Protein AF-A0A2S9IML4-F1 (afdb_monomer_lite)

Sequence (211 aa):
MSRPFDPLRERLLRAGIAPRYVHRYLTELSEHFEDLTATFVQSGLPKSEAEARSHARLGNLEDLAQAMIRRRDLRSWHARAPWATLVLAPSLILAAGVAGCILLLVAIRHYGAGSGGLTEAITALSNLILPILCGWSIAAIAVRQRLQPVWPTVALIIVALLGSMVHLGAHNLTVGIGMPPDMRFALNLLLTLSPYLVWRRWLMPALDDSR

Structure (mmCIF, N/CA/C/O backbone):
data_AF-A0A2S9IML4-F1
#
_entry.id   AF-A0A2S9IML4-F1
#
loop_
_atom_site.group_PDB
_atom_site.id
_atom_site.type_symbol
_atom_site.label_atom_id
_atom_site.label_alt_id
_atom_site.label_comp_id
_atom_site.label_asym_id
_atom_site.label_entity_id
_atom_site.label_seq_id
_atom_site.pdbx_PDB_ins_code
_atom_site.Cartn_x
_atom_site.Cartn_y
_atom_site.Cartn_z
_atom_site.occupancy
_atom_site.B_iso_or_equiv
_atom_site.auth_seq_id
_atom_site.auth_comp_id
_atom_site.auth_asym_id
_atom_site.auth_atom_id
_atom_site.pdbx_PDB_model_num
ATOM 1 N N . MET A 1 1 ? -0.528 1.492 30.816 1.00 37.50 1 MET A N 1
ATOM 2 C CA . MET A 1 1 ? -1.883 1.352 31.382 1.00 37.50 1 MET A CA 1
ATOM 3 C C . MET A 1 1 ? -2.804 0.945 30.254 1.00 37.50 1 MET A C 1
ATOM 5 O O . MET A 1 1 ? -3.013 1.747 29.352 1.00 37.50 1 MET A O 1
ATOM 9 N N . SER A 1 2 ? -3.237 -0.312 30.250 1.00 43.38 2 SER A N 1
ATOM 10 C CA . SER A 1 2 ? -4.199 -0.843 29.283 1.00 43.38 2 SER A CA 1
ATOM 11 C C . SER A 1 2 ? -5.487 -0.036 29.420 1.00 43.38 2 SER A C 1
ATOM 13 O O . SER A 1 2 ? -6.070 -0.003 30.505 1.00 43.38 2 SER A O 1
ATOM 15 N N . ARG A 1 3 ? -5.882 0.702 28.381 1.00 66.69 3 ARG A N 1
ATOM 16 C CA . ARG A 1 3 ? -7.130 1.468 28.437 1.00 66.69 3 ARG A CA 1
ATOM 17 C C . ARG A 1 3 ? -8.281 0.456 28.389 1.00 66.69 3 ARG A C 1
ATOM 19 O O . ARG A 1 3 ? -8.184 -0.503 27.621 1.00 66.69 3 ARG A O 1
ATOM 26 N N . PRO A 1 4 ? -9.377 0.654 29.143 1.00 72.12 4 PRO A N 1
ATOM 27 C CA . PRO A 1 4 ? -10.510 -0.284 29.194 1.00 72.12 4 PRO A CA 1
ATOM 28 C C . PRO A 1 4 ? -11.098 -0.645 27.814 1.00 72.12 4 PRO A C 1
ATOM 30 O O . PRO A 1 4 ? -11.789 -1.648 27.668 1.00 72.12 4 PRO A O 1
ATOM 33 N N . PHE A 1 5 ? -10.777 0.134 26.778 1.00 83.38 5 PHE A N 1
ATOM 34 C CA . PHE A 1 5 ? -11.262 -0.026 25.411 1.00 83.38 5 PHE A CA 1
ATOM 35 C C . PHE A 1 5 ? -10.209 -0.518 24.399 1.00 83.38 5 PHE A C 1
ATOM 37 O O . PHE A 1 5 ? -10.457 -0.476 23.192 1.00 83.38 5 PHE A O 1
ATOM 44 N N . ASP A 1 6 ? -9.043 -1.002 24.837 1.00 83.38 6 ASP A N 1
ATOM 45 C CA . ASP A 1 6 ? -8.015 -1.549 23.933 1.00 83.38 6 ASP A CA 1
ATOM 46 C C . ASP A 1 6 ? -8.520 -2.716 23.049 1.00 83.38 6 ASP A C 1
ATOM 48 O O . ASP A 1 6 ? -8.246 -2.700 21.842 1.00 83.38 6 ASP A O 1
ATOM 52 N N . PRO A 1 7 ? -9.334 -3.670 23.555 1.00 84.50 7 PRO A N 1
ATOM 53 C CA . PRO A 1 7 ? -9.926 -4.714 22.713 1.00 84.50 7 PRO A CA 1
ATOM 54 C C . PRO A 1 7 ? -10.848 -4.146 21.621 1.00 84.50 7 PRO A C 1
ATOM 56 O O . PRO A 1 7 ? -10.824 -4.593 20.471 1.00 84.50 7 PRO A O 1
ATOM 59 N N . LEU A 1 8 ? -11.628 -3.110 21.955 1.00 85.88 8 LEU A N 1
ATOM 60 C CA . LEU A 1 8 ? -12.508 -2.419 21.011 1.00 85.88 8 LEU A CA 1
ATOM 61 C C . LEU A 1 8 ? -11.688 -1.694 19.935 1.00 85.88 8 LEU A C 1
ATOM 63 O O . LEU A 1 8 ? -11.990 -1.804 18.745 1.00 85.88 8 LEU A O 1
ATOM 67 N N . ARG A 1 9 ? -10.605 -1.014 20.333 1.00 84.94 9 ARG A N 1
ATOM 68 C CA . ARG A 1 9 ? -9.666 -0.354 19.416 1.00 84.94 9 ARG A CA 1
ATOM 69 C C . ARG A 1 9 ? -9.153 -1.316 18.356 1.00 84.94 9 ARG A C 1
ATOM 71 O O . ARG A 1 9 ? -9.207 -1.012 17.164 1.00 84.94 9 ARG A O 1
ATOM 78 N N . GLU A 1 10 ? -8.624 -2.457 18.787 1.00 83.50 10 GLU A N 1
ATOM 79 C CA . GLU A 1 10 ? -8.022 -3.422 17.874 1.00 83.50 10 GLU A CA 1
ATOM 80 C C . GLU A 1 10 ? -9.057 -3.982 16.897 1.00 83.50 10 GLU A C 1
ATOM 82 O O . GLU A 1 10 ? -8.795 -4.097 15.697 1.00 83.50 10 GLU A O 1
ATOM 87 N N . ARG A 1 11 ? -10.268 -4.238 17.385 1.00 84.56 11 ARG A N 1
ATOM 88 C CA . ARG A 1 11 ? -11.367 -4.737 16.568 1.00 84.56 11 ARG A CA 1
ATOM 89 C C . ARG A 1 11 ? -11.839 -3.742 15.507 1.00 84.56 11 ARG A C 1
ATOM 91 O O . ARG A 1 11 ? -12.001 -4.130 14.349 1.00 84.56 11 ARG A O 1
ATOM 98 N N . LEU A 1 12 ? -12.005 -2.466 15.862 1.00 84.38 12 LEU A N 1
ATOM 99 C CA . LEU A 1 12 ? -12.389 -1.408 14.914 1.00 84.38 12 LEU A CA 1
ATOM 100 C C . LEU A 1 12 ? -11.322 -1.218 13.823 1.00 84.38 12 LEU A C 1
ATOM 102 O O . LEU A 1 12 ? -11.655 -1.052 12.647 1.00 84.38 12 LEU A O 1
ATOM 106 N N . LEU A 1 13 ? -10.039 -1.300 14.195 1.00 81.88 13 LEU A N 1
ATOM 107 C CA . LEU A 1 13 ? -8.927 -1.239 13.243 1.00 81.88 13 LEU A CA 1
ATOM 108 C C . LEU A 1 13 ? -8.908 -2.454 12.307 1.00 81.88 13 LEU A C 1
ATOM 110 O O . LEU A 1 13 ? -8.780 -2.276 11.096 1.00 81.88 13 LEU A O 1
ATOM 114 N N . ARG A 1 14 ? -9.099 -3.674 12.832 1.00 77.44 14 ARG A N 1
ATOM 115 C CA . ARG A 1 14 ? -9.223 -4.893 12.008 1.00 77.44 14 ARG A CA 1
ATOM 116 C C . ARG A 1 14 ? -10.411 -4.818 11.044 1.00 77.44 14 ARG A C 1
ATOM 118 O O . ARG A 1 14 ? -10.325 -5.336 9.936 1.00 77.44 14 ARG A O 1
ATOM 125 N N . ALA A 1 15 ? -11.488 -4.136 11.428 1.00 77.44 15 ALA A N 1
ATOM 126 C CA . ALA A 1 15 ? -12.644 -3.906 10.566 1.00 77.44 15 ALA A CA 1
ATOM 127 C C . ALA A 1 15 ? -12.445 -2.791 9.512 1.00 77.44 15 ALA A C 1
ATOM 129 O O . ALA A 1 15 ? -13.352 -2.520 8.721 1.00 77.44 15 ALA A O 1
ATOM 130 N N . GLY A 1 16 ? -11.269 -2.150 9.468 1.00 72.94 16 GLY A N 1
ATOM 131 C CA . GLY A 1 16 ? -10.896 -1.171 8.441 1.00 72.94 16 GLY A CA 1
ATOM 132 C C . GLY A 1 16 ? -11.361 0.266 8.708 1.00 72.94 16 GLY A C 1
ATOM 133 O O . GLY A 1 16 ? -11.324 1.111 7.800 1.00 72.94 16 GLY A O 1
ATOM 134 N N . ILE A 1 17 ? -11.797 0.570 9.933 1.00 80.62 17 ILE A N 1
ATOM 135 C CA . ILE A 1 17 ? -12.158 1.934 10.341 1.00 80.62 17 ILE A CA 1
ATOM 136 C C . ILE A 1 17 ? -10.891 2.786 10.430 1.00 80.62 17 ILE A C 1
ATOM 138 O O . ILE A 1 17 ? -9.845 2.328 10.893 1.00 80.62 17 ILE A O 1
ATOM 142 N N . ALA A 1 18 ? -10.954 4.032 9.948 1.00 77.56 18 ALA A N 1
ATOM 143 C CA . ALA A 1 18 ? -9.760 4.872 9.901 1.00 77.56 18 ALA A CA 1
ATOM 144 C C . ALA A 1 18 ? -9.235 5.188 11.320 1.00 77.56 18 ALA A C 1
ATOM 146 O O . ALA A 1 18 ? -10.040 5.546 12.185 1.00 77.56 18 ALA A O 1
ATOM 147 N N . PRO A 1 19 ? -7.906 5.175 11.558 1.00 79.38 19 PRO A N 1
ATOM 148 C CA . PRO A 1 19 ? -7.330 5.393 12.889 1.00 79.38 19 PRO A CA 1
ATOM 149 C C . PRO A 1 19 ? -7.782 6.690 13.566 1.00 79.38 19 PRO A C 1
ATOM 151 O O . PRO A 1 19 ? -7.992 6.703 14.773 1.00 79.38 19 PRO A O 1
ATOM 154 N N . ARG A 1 20 ? -7.998 7.762 12.787 1.00 81.00 20 ARG A N 1
ATOM 155 C CA . ARG A 1 20 ? -8.519 9.040 13.299 1.00 81.00 20 ARG A CA 1
ATOM 156 C C . ARG A 1 20 ? -9.910 8.907 13.922 1.00 81.00 20 ARG A C 1
ATOM 158 O O . ARG A 1 20 ? -10.168 9.503 14.959 1.00 81.00 20 ARG A O 1
ATOM 165 N N . TYR A 1 21 ? -10.789 8.118 13.299 1.00 83.38 21 TYR A N 1
ATOM 166 C CA . TYR A 1 21 ? -12.155 7.912 13.775 1.00 83.38 21 TYR A CA 1
ATOM 167 C C . TYR A 1 21 ? -12.162 6.978 14.973 1.00 83.38 21 TYR A C 1
ATOM 169 O O . TYR A 1 21 ? -12.872 7.251 15.929 1.00 83.38 21 TYR A O 1
ATOM 177 N N . VAL A 1 22 ? -11.318 5.941 14.959 1.00 86.44 22 VAL A N 1
ATOM 178 C CA . VAL A 1 22 ? -11.126 5.072 16.127 1.00 86.44 22 VAL A CA 1
ATOM 179 C C . VAL A 1 22 ? -10.623 5.885 17.316 1.00 86.44 22 VAL A C 1
ATOM 181 O O . VAL A 1 22 ? -11.172 5.766 18.401 1.00 86.44 22 VAL A O 1
ATOM 184 N N . HIS A 1 23 ? -9.614 6.738 17.126 1.00 84.88 23 HIS A N 1
ATOM 185 C CA . HIS A 1 23 ? -9.079 7.549 18.215 1.00 84.88 23 HIS A CA 1
ATOM 186 C C . HIS A 1 23 ? -10.124 8.516 18.770 1.00 84.88 23 HIS A C 1
ATOM 188 O O . HIS A 1 23 ? -10.363 8.502 19.970 1.00 84.88 23 HIS A O 1
ATOM 194 N N . ARG A 1 24 ? -10.794 9.278 17.895 1.00 87.62 24 ARG A N 1
ATOM 195 C CA . ARG A 1 24 ? -11.872 10.189 18.294 1.00 87.62 24 ARG A CA 1
ATOM 196 C C . ARG A 1 24 ? -12.984 9.460 19.049 1.00 87.62 24 ARG A C 1
ATOM 198 O O . ARG A 1 24 ? -13.371 9.907 20.116 1.00 87.62 24 ARG A O 1
ATOM 205 N N . TYR A 1 25 ? -13.442 8.327 18.524 1.00 88.81 25 TYR A N 1
ATOM 206 C CA . TYR A 1 25 ? -14.511 7.547 19.138 1.00 88.81 25 TYR A CA 1
ATOM 207 C C . TYR A 1 25 ? -14.122 7.004 20.515 1.00 88.81 25 TYR A C 1
ATOM 209 O O . TYR A 1 25 ? -14.917 7.054 21.441 1.00 88.81 25 TYR A O 1
ATOM 217 N N . LEU A 1 26 ? -12.890 6.513 20.673 1.00 89.94 26 LEU A N 1
ATOM 218 C CA . LEU A 1 26 ? -12.409 6.030 21.967 1.00 89.94 26 LEU A CA 1
ATOM 219 C C . LEU A 1 26 ? -12.219 7.159 22.979 1.00 89.94 26 LEU A C 1
ATOM 221 O O . LEU A 1 26 ? -12.430 6.926 24.161 1.00 89.94 26 LEU A O 1
ATOM 225 N N . THR A 1 27 ? -11.829 8.354 22.533 1.00 88.69 27 THR A N 1
ATOM 226 C CA . THR A 1 27 ? -11.775 9.535 23.401 1.00 88.69 27 THR A CA 1
ATOM 227 C C . THR A 1 27 ? -13.176 9.916 23.873 1.00 88.69 27 THR A C 1
ATOM 229 O O . THR A 1 27 ? -1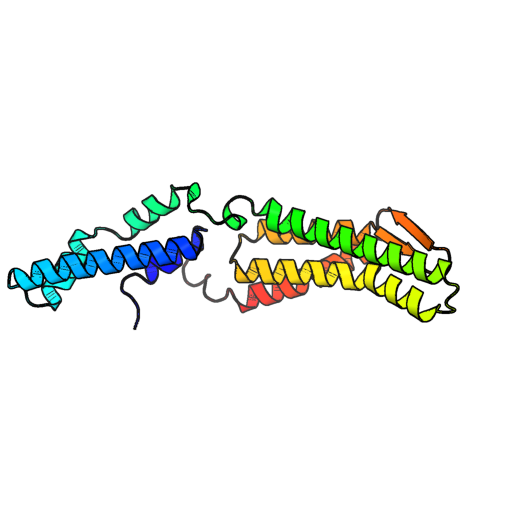3.390 9.973 25.076 1.00 88.69 27 THR A O 1
ATOM 232 N N . GLU A 1 28 ? -14.138 10.056 22.954 1.00 90.50 28 GLU A N 1
ATOM 233 C CA . GLU A 1 28 ? -15.540 10.364 23.289 1.00 90.50 28 GLU A CA 1
ATOM 234 C C . GLU A 1 28 ? -16.148 9.294 24.224 1.00 90.50 28 GLU A C 1
ATOM 236 O O . GLU A 1 28 ? -16.880 9.612 25.159 1.00 90.50 28 GLU A O 1
ATOM 241 N N . LEU A 1 29 ? -15.811 8.014 24.018 1.00 89.94 29 LEU A N 1
ATOM 242 C CA . LEU A 1 29 ? -16.277 6.914 24.868 1.00 89.94 29 LEU A CA 1
ATOM 243 C C . LEU A 1 29 ? -15.650 6.947 26.269 1.00 89.94 29 LEU A C 1
ATOM 245 O O . LEU A 1 29 ? -16.340 6.680 27.251 1.00 89.94 29 LEU A O 1
ATOM 249 N N . SER A 1 30 ? -14.357 7.268 26.366 1.00 88.88 30 SER A N 1
ATOM 250 C CA . SER A 1 30 ? -13.674 7.443 27.650 1.00 88.88 30 SER A CA 1
ATOM 251 C C . SER A 1 30 ? -14.223 8.636 28.424 1.00 88.88 30 SER A C 1
ATOM 253 O O . SER A 1 30 ? -14.484 8.496 29.612 1.00 88.88 30 SER A O 1
ATOM 255 N N . GLU A 1 31 ? -14.455 9.766 27.758 1.00 90.12 31 GLU A N 1
ATOM 256 C CA . GLU A 1 31 ? -15.071 10.948 28.373 1.00 90.12 31 GLU A CA 1
ATOM 257 C C . GLU A 1 31 ? -16.461 10.603 28.923 1.00 90.12 31 GLU A C 1
ATOM 259 O O . GLU A 1 31 ? -16.742 10.837 30.096 1.00 90.12 31 GLU A O 1
ATOM 264 N N . HIS A 1 32 ? -17.298 9.916 28.136 1.00 89.69 32 HIS A N 1
ATOM 265 C CA . HIS A 1 32 ? -18.619 9.501 28.609 1.00 89.69 32 HIS A CA 1
ATOM 266 C C . HIS A 1 32 ? -18.557 8.505 29.781 1.00 89.69 32 HIS A C 1
ATOM 268 O O . HIS A 1 32 ? -19.389 8.545 30.689 1.00 89.69 32 HIS A O 1
ATOM 274 N N . PHE A 1 33 ? -17.573 7.602 29.785 1.00 89.12 33 PHE A N 1
ATOM 275 C CA . PHE A 1 33 ? -17.345 6.688 30.904 1.00 89.12 33 PHE A CA 1
ATOM 276 C C . PHE A 1 33 ? -16.943 7.429 32.183 1.00 89.12 33 PHE A C 1
ATOM 278 O O . PHE A 1 33 ? -17.420 7.093 33.272 1.00 89.12 33 PHE A O 1
ATOM 285 N N . GLU A 1 34 ? -16.070 8.427 32.058 1.00 90.50 34 GLU A N 1
ATOM 286 C CA . GLU A 1 34 ? -15.640 9.273 33.169 1.00 90.50 34 GLU A CA 1
ATOM 287 C C . GLU A 1 34 ? -16.818 10.081 33.728 1.00 90.50 34 GLU A C 1
ATOM 289 O O . GLU A 1 34 ? -17.023 10.072 34.944 1.00 90.50 34 GLU A O 1
ATOM 294 N N . ASP A 1 35 ? -17.665 10.647 32.864 1.00 91.88 35 ASP A N 1
ATOM 295 C CA . ASP A 1 35 ? -18.886 11.365 33.259 1.00 91.88 35 ASP A CA 1
ATOM 296 C C . ASP A 1 35 ? -19.876 10.465 34.022 1.00 91.88 35 ASP A C 1
ATOM 298 O O . ASP A 1 35 ? -20.406 10.840 35.078 1.00 91.88 35 ASP A O 1
ATOM 302 N N . LEU A 1 36 ? -20.114 9.244 33.525 1.00 90.56 36 LEU A N 1
ATOM 303 C CA . LEU A 1 36 ? -20.977 8.262 34.194 1.00 90.56 36 LEU A CA 1
ATOM 304 C C . LEU A 1 36 ? -20.417 7.867 35.563 1.00 90.56 36 LEU A C 1
ATOM 306 O O . LEU A 1 36 ? -21.151 7.802 36.551 1.00 90.56 36 LEU A O 1
ATOM 310 N N . THR A 1 37 ? -19.105 7.650 35.637 1.00 90.88 37 THR A N 1
ATOM 311 C CA . THR A 1 37 ? -18.430 7.263 36.879 1.00 90.88 37 THR A CA 1
ATOM 312 C C . THR A 1 37 ? -18.481 8.395 37.897 1.00 90.88 37 THR A C 1
ATOM 314 O O . THR A 1 37 ? -18.815 8.153 39.057 1.00 90.88 37 THR A O 1
ATOM 317 N N . ALA A 1 38 ? -18.244 9.638 37.471 1.00 91.62 38 ALA A N 1
ATOM 318 C CA . ALA A 1 38 ? -18.368 10.817 38.322 1.00 91.62 38 ALA A CA 1
ATOM 319 C C . ALA A 1 38 ? -19.794 10.970 38.872 1.00 91.62 38 ALA A C 1
ATOM 321 O O . ALA A 1 38 ? -19.963 11.229 40.063 1.00 91.62 38 ALA A O 1
ATOM 322 N N . THR A 1 39 ? -20.811 10.725 38.042 1.00 92.12 39 THR A N 1
ATOM 323 C CA . THR A 1 39 ? -22.224 10.757 38.454 1.00 92.12 39 THR A CA 1
ATOM 324 C C . THR A 1 39 ? -22.515 9.719 39.542 1.00 92.12 39 THR A C 1
ATOM 326 O O . THR A 1 39 ? -23.144 10.030 40.555 1.00 92.12 39 THR A O 1
ATOM 329 N N . PHE A 1 40 ? -22.019 8.488 39.385 1.00 90.12 40 PHE A N 1
ATOM 330 C CA . PHE A 1 40 ? -22.213 7.442 40.391 1.00 90.12 40 PHE A CA 1
ATOM 331 C C . PHE A 1 40 ? -21.444 7.715 41.688 1.00 90.12 40 PHE A C 1
ATOM 333 O O . PHE A 1 40 ? -21.999 7.521 42.771 1.00 90.12 40 PHE A O 1
ATOM 340 N N . VAL A 1 41 ? -20.217 8.231 41.607 1.00 93.19 41 VAL A N 1
ATOM 341 C CA . VAL A 1 41 ? -19.453 8.633 42.799 1.00 93.19 41 VAL A CA 1
ATOM 342 C C . VAL A 1 41 ? -20.161 9.763 43.549 1.00 93.19 41 VAL A C 1
ATOM 344 O O . VAL A 1 41 ? -20.293 9.695 44.769 1.00 93.19 41 VAL A O 1
ATOM 347 N N . GLN A 1 42 ? -20.697 10.762 42.838 1.00 92.12 42 GLN A N 1
ATOM 348 C CA . GLN A 1 42 ? -21.496 11.834 43.446 1.00 92.12 42 GLN A CA 1
ATOM 349 C C . GLN A 1 42 ? -22.775 11.308 44.109 1.00 92.12 42 GLN A C 1
ATOM 351 O O . GLN A 1 42 ? -23.206 11.850 45.122 1.00 92.12 42 GLN A O 1
ATOM 356 N N . SER A 1 43 ? -23.349 10.216 43.594 1.00 89.38 43 SER A N 1
ATOM 357 C CA . SER A 1 43 ? -24.483 9.528 44.229 1.00 89.38 43 SER A CA 1
ATOM 358 C C . SER A 1 43 ? -24.107 8.671 45.452 1.00 89.38 43 SER A C 1
ATOM 360 O O . SER A 1 43 ? -24.962 7.978 45.998 1.00 89.38 43 SER A O 1
ATOM 362 N N . GLY A 1 44 ? -22.845 8.719 45.896 1.00 92.00 44 GLY A N 1
ATOM 363 C CA . GLY A 1 44 ? -22.361 8.054 47.107 1.00 92.00 44 GLY A CA 1
ATOM 364 C C . GLY A 1 44 ? -21.801 6.647 46.893 1.00 92.00 44 GLY A C 1
ATOM 365 O O . GLY A 1 44 ? -21.510 5.965 47.873 1.00 92.00 44 GLY A O 1
ATOM 366 N N . LEU A 1 45 ? -21.634 6.195 45.644 1.00 91.25 45 LEU A N 1
ATOM 367 C CA . LEU A 1 45 ? -21.004 4.902 45.369 1.00 91.25 45 LEU A CA 1
ATOM 368 C C . LEU A 1 45 ? -19.479 4.985 45.514 1.00 91.25 45 LEU A C 1
ATOM 370 O O . LEU A 1 45 ? -18.863 5.958 45.066 1.00 91.25 45 LEU A O 1
ATOM 374 N N . PRO A 1 46 ? -18.835 3.944 46.067 1.00 91.31 46 PRO A N 1
ATOM 375 C CA . PRO A 1 46 ? -17.386 3.837 46.027 1.00 91.31 46 PRO A CA 1
ATOM 376 C C . PRO A 1 46 ? -16.906 3.735 44.574 1.00 91.31 46 PRO A C 1
ATOM 378 O O . PRO A 1 46 ? -17.561 3.139 43.718 1.00 91.31 46 PRO A O 1
ATOM 381 N N . LYS A 1 47 ? -15.731 4.309 44.293 1.00 87.31 47 LYS A N 1
ATOM 382 C CA . LYS A 1 47 ? -15.195 4.466 42.930 1.00 87.31 47 LYS A CA 1
ATOM 383 C C . LYS A 1 47 ? -15.151 3.157 42.127 1.00 87.31 47 LYS A C 1
ATOM 385 O O . LYS A 1 47 ? -15.510 3.158 40.956 1.00 87.31 47 LYS A O 1
ATOM 390 N N . SER A 1 48 ? -14.773 2.043 42.752 1.00 87.31 48 SER A N 1
ATOM 391 C CA . SER A 1 48 ? -14.720 0.729 42.096 1.00 87.31 48 SER A CA 1
ATOM 392 C C . SER A 1 48 ? -16.098 0.217 41.658 1.00 87.31 48 SER A C 1
ATOM 394 O O . SER A 1 48 ? -16.237 -0.344 40.573 1.00 87.31 48 SER A O 1
ATOM 396 N N . GLU A 1 49 ? -17.138 0.428 42.469 1.00 88.44 49 GLU A N 1
ATOM 397 C CA . GLU A 1 49 ? -18.513 0.057 42.112 1.00 88.44 49 GLU A CA 1
ATOM 398 C C . GLU A 1 49 ? -19.115 1.018 41.086 1.00 88.44 49 GLU A C 1
ATOM 400 O O . GLU A 1 49 ? -19.875 0.591 40.214 1.00 88.44 49 GLU A O 1
ATOM 405 N N . ALA A 1 50 ? -18.756 2.302 41.161 1.00 88.62 50 ALA A N 1
ATOM 406 C CA . ALA A 1 50 ? -19.126 3.297 40.164 1.00 88.62 50 ALA A CA 1
ATOM 407 C C . ALA A 1 50 ? -18.571 2.924 38.780 1.00 88.62 50 ALA A C 1
ATOM 409 O O . ALA A 1 50 ? -19.332 2.899 37.818 1.00 88.62 50 ALA A O 1
ATOM 410 N N . GLU A 1 51 ? -17.294 2.542 38.685 1.00 86.44 51 GLU A N 1
ATOM 411 C CA . GLU A 1 51 ? -16.668 2.084 37.435 1.00 86.44 51 GLU A CA 1
ATOM 412 C C . GLU A 1 51 ? -17.348 0.820 36.879 1.00 86.44 51 GLU A C 1
ATOM 414 O O . GLU A 1 51 ? -17.660 0.751 35.687 1.00 86.44 51 GLU A O 1
ATOM 419 N N . ALA A 1 52 ? -17.653 -0.160 37.738 1.00 85.56 52 ALA A N 1
ATOM 420 C CA . ALA A 1 52 ? -18.359 -1.377 37.331 1.00 85.56 52 ALA A CA 1
ATOM 421 C C . ALA A 1 52 ? -19.779 -1.081 36.810 1.00 85.56 52 ALA A C 1
ATOM 423 O O . ALA A 1 52 ? -20.196 -1.627 35.783 1.00 85.56 52 ALA A O 1
ATOM 424 N N . ARG A 1 53 ? -20.518 -0.179 37.472 1.00 86.62 53 ARG A N 1
ATOM 425 C CA . ARG A 1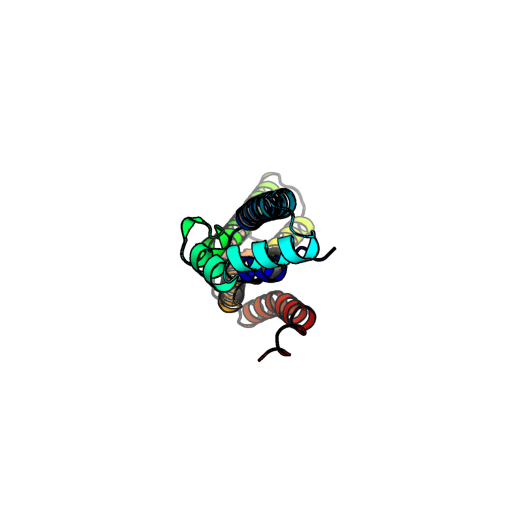 53 ? -21.854 0.256 37.026 1.00 86.62 53 ARG A CA 1
ATOM 426 C C . ARG A 1 53 ? -21.805 1.085 35.746 1.00 86.62 53 ARG A C 1
ATOM 428 O O . ARG A 1 53 ? -22.667 0.899 34.887 1.00 86.62 53 ARG A O 1
ATOM 435 N N . SER A 1 54 ? -20.805 1.948 35.583 1.00 86.81 54 SER A N 1
ATOM 436 C CA . SER A 1 54 ? -20.573 2.693 34.340 1.00 86.81 54 SER A CA 1
ATOM 437 C C . SER A 1 54 ? -20.305 1.750 33.170 1.00 86.81 54 SER A C 1
ATOM 439 O O . SER A 1 54 ? -20.895 1.914 32.102 1.00 86.81 54 SER A O 1
ATOM 441 N N . HIS A 1 55 ? -19.497 0.706 33.380 1.00 84.06 55 HIS A N 1
ATOM 442 C CA . HIS A 1 55 ? -19.250 -0.324 32.371 1.00 84.06 55 HIS A CA 1
ATOM 443 C C . HIS A 1 55 ? -20.524 -1.081 31.993 1.00 84.06 55 HIS A C 1
ATOM 445 O O . HIS A 1 55 ? -20.805 -1.247 30.807 1.00 84.06 55 HIS A O 1
ATOM 451 N N . ALA A 1 56 ? -21.330 -1.488 32.978 1.00 85.50 56 ALA A N 1
ATOM 452 C CA . ALA A 1 56 ? -22.606 -2.152 32.721 1.00 85.50 56 ALA A CA 1
ATOM 453 C C . ALA A 1 56 ? -23.584 -1.259 31.932 1.00 85.50 56 ALA A C 1
ATOM 455 O O . ALA A 1 56 ? -24.366 -1.760 31.125 1.00 85.50 56 ALA A O 1
ATOM 456 N N . ARG A 1 57 ? -23.526 0.064 32.136 1.00 85.06 57 ARG A N 1
ATOM 457 C CA . ARG A 1 57 ? -24.405 1.036 31.472 1.00 85.06 57 ARG A CA 1
ATOM 458 C C . ARG A 1 57 ? -23.968 1.409 30.056 1.00 85.06 57 ARG A C 1
ATOM 460 O O . ARG A 1 57 ? -24.834 1.672 29.227 1.00 85.06 57 ARG A O 1
ATOM 467 N N . LEU A 1 58 ? -22.665 1.387 29.767 1.00 83.38 58 LEU A N 1
ATOM 468 C CA . LEU A 1 58 ? -22.131 1.517 28.403 1.00 83.38 58 LEU A CA 1
ATOM 469 C C . LEU A 1 58 ? -22.591 0.382 27.476 1.00 83.38 58 LEU A C 1
ATOM 471 O O . LEU A 1 58 ? -22.614 0.552 26.257 1.00 83.38 58 LEU A O 1
ATOM 475 N N . GLY A 1 59 ? -22.980 -0.757 28.049 1.00 83.56 59 GLY A N 1
ATOM 476 C CA . GLY A 1 59 ? -23.454 -1.915 27.307 1.00 83.56 59 GLY A CA 1
ATOM 477 C C . GLY A 1 59 ? -22.317 -2.747 26.716 1.00 83.56 59 GLY A C 1
ATOM 478 O O . GLY A 1 59 ? -21.154 -2.650 27.110 1.00 83.56 59 GLY A O 1
ATOM 479 N N . ASN A 1 60 ? -22.669 -3.625 25.780 1.00 84.94 60 ASN A N 1
ATOM 480 C CA . ASN A 1 60 ? -21.723 -4.567 25.205 1.00 84.94 60 ASN A CA 1
ATOM 481 C C . ASN A 1 60 ? -20.794 -3.869 24.195 1.00 84.94 60 ASN A C 1
ATOM 483 O O . ASN A 1 60 ? -21.247 -3.259 23.223 1.00 84.94 60 ASN A O 1
ATOM 487 N N . LEU A 1 61 ? -19.479 -4.022 24.385 1.00 83.62 61 LEU A N 1
ATOM 488 C CA . LEU A 1 61 ? -18.457 -3.543 23.447 1.00 83.62 61 LEU A CA 1
ATOM 489 C C . LEU A 1 61 ? -18.659 -4.108 22.029 1.00 83.62 61 LEU A C 1
ATOM 491 O O . LEU A 1 61 ? -18.289 -3.457 21.052 1.00 83.62 61 LEU A O 1
ATOM 495 N N . GLU A 1 62 ? -19.267 -5.291 21.912 1.00 81.38 62 GLU A N 1
ATOM 496 C CA . GLU A 1 62 ? -19.645 -5.914 20.641 1.00 81.38 62 GLU A CA 1
ATOM 497 C C . GLU A 1 62 ? -20.627 -5.057 19.839 1.00 81.38 62 GLU A C 1
ATOM 499 O O . GLU A 1 62 ? -20.411 -4.798 18.655 1.00 81.38 62 GLU A O 1
ATOM 504 N N . ASP A 1 63 ? -21.688 -4.585 20.490 1.00 85.38 63 ASP A N 1
ATOM 505 C CA . ASP A 1 63 ? -22.749 -3.824 19.834 1.00 85.38 63 ASP A CA 1
ATOM 506 C C . ASP A 1 63 ? -22.234 -2.446 19.414 1.00 85.38 63 ASP A C 1
ATOM 508 O O . ASP A 1 63 ? -22.493 -1.985 18.297 1.00 85.38 63 ASP A O 1
ATOM 512 N N . LEU A 1 64 ? -21.402 -1.837 20.268 1.00 85.88 64 LEU A N 1
ATOM 513 C CA . LEU A 1 64 ? -20.674 -0.604 19.967 1.00 85.88 64 LEU A CA 1
ATOM 514 C C . LEU A 1 64 ? -19.751 -0.782 18.750 1.00 85.88 64 LEU A C 1
ATOM 516 O O . LEU A 1 64 ? -19.711 0.080 17.866 1.00 85.88 64 LEU A O 1
ATOM 520 N N . ALA A 1 65 ? -19.040 -1.912 18.660 1.00 85.94 65 ALA A N 1
ATOM 521 C CA . ALA A 1 65 ? -18.204 -2.225 17.506 1.00 85.94 65 ALA A CA 1
ATOM 522 C C . ALA A 1 65 ? -19.044 -2.402 16.234 1.00 85.94 65 ALA A C 1
ATOM 524 O O . ALA A 1 65 ? -18.753 -1.785 15.206 1.00 85.94 65 ALA A O 1
ATOM 525 N N . GLN A 1 66 ? -20.115 -3.194 16.293 1.00 85.12 66 GLN A N 1
ATOM 526 C CA . GLN A 1 66 ? -20.968 -3.480 15.139 1.00 85.12 66 GLN A CA 1
ATOM 527 C C . GLN A 1 66 ? -21.653 -2.221 14.595 1.00 85.12 66 GLN A C 1
ATOM 529 O O . GLN A 1 66 ? -21.732 -2.046 13.373 1.00 85.12 66 GLN A O 1
ATOM 534 N N . ALA A 1 67 ? -22.107 -1.325 15.476 1.00 86.19 67 ALA A N 1
ATOM 535 C CA . ALA A 1 67 ? -22.707 -0.048 15.096 1.00 86.19 67 ALA A CA 1
ATOM 536 C C . ALA A 1 67 ? -21.735 0.814 14.272 1.00 86.19 67 ALA A C 1
ATOM 538 O O . ALA A 1 67 ? -22.110 1.361 13.231 1.00 86.19 67 ALA A O 1
ATOM 539 N N . MET A 1 68 ? -20.467 0.869 14.687 1.00 82.94 68 MET A N 1
ATOM 540 C CA . MET A 1 68 ? -19.401 1.554 13.953 1.00 82.94 68 MET A CA 1
ATOM 541 C C . MET A 1 68 ? -19.039 0.855 12.634 1.00 82.94 68 MET A C 1
ATOM 543 O O . MET A 1 68 ? -18.866 1.515 11.612 1.00 82.94 68 MET A O 1
ATOM 547 N N . ILE A 1 69 ? -18.959 -0.478 12.609 1.00 82.88 69 ILE A N 1
ATOM 548 C CA . ILE A 1 69 ? -18.557 -1.252 11.417 1.00 82.88 69 ILE A CA 1
ATOM 549 C C . ILE A 1 69 ? -19.583 -1.146 10.276 1.00 82.88 69 ILE A C 1
ATOM 551 O O . ILE A 1 69 ? -19.208 -1.183 9.092 1.00 82.88 69 ILE A O 1
ATOM 555 N N . ARG A 1 70 ? -20.872 -1.003 10.616 1.00 82.81 70 ARG A N 1
ATOM 556 C CA . ARG A 1 70 ? -21.965 -0.798 9.648 1.00 82.81 70 ARG A CA 1
ATOM 557 C C . ARG A 1 70 ? -21.870 0.550 8.924 1.00 82.81 70 ARG A C 1
ATOM 559 O O . ARG A 1 70 ? -22.334 0.660 7.789 1.00 82.81 70 ARG A O 1
ATOM 566 N N . ARG A 1 71 ? -21.227 1.553 9.528 1.00 80.69 71 ARG A N 1
ATOM 567 C CA . ARG A 1 71 ? -21.031 2.891 8.953 1.00 80.69 71 ARG A CA 1
ATOM 568 C C . ARG A 1 71 ? -19.882 2.902 7.934 1.00 80.69 71 ARG A C 1
ATOM 570 O O . ARG A 1 71 ? -18.701 2.985 8.270 1.00 80.69 71 ARG A O 1
ATOM 577 N N . ARG A 1 72 ? -20.225 2.768 6.644 1.00 65.00 72 ARG A N 1
ATOM 578 C CA . ARG A 1 72 ? -19.261 2.722 5.517 1.00 65.00 72 ARG A CA 1
ATOM 579 C C . ARG A 1 72 ? -18.472 4.022 5.315 1.00 65.00 72 ARG A C 1
ATOM 581 O O . ARG A 1 72 ? -17.385 3.984 4.745 1.00 65.00 72 ARG A O 1
ATOM 588 N N . ASP A 1 73 ? -19.009 5.145 5.763 1.00 73.88 73 ASP A N 1
ATOM 589 C CA . ASP A 1 73 ? -18.410 6.483 5.775 1.00 73.88 73 ASP A CA 1
ATOM 590 C C . ASP A 1 73 ? -17.184 6.594 6.694 1.00 73.88 73 ASP A C 1
ATOM 592 O O . ASP A 1 73 ? -16.263 7.353 6.398 1.00 73.88 73 ASP A O 1
ATOM 596 N N . LEU A 1 74 ? -17.123 5.781 7.752 1.00 72.12 74 LEU A N 1
ATOM 597 C CA . LEU A 1 74 ? -16.014 5.768 8.713 1.00 72.12 74 LEU A CA 1
ATOM 598 C C . LEU A 1 74 ? -14.828 4.899 8.268 1.00 72.12 74 LEU A C 1
ATOM 600 O O . LEU A 1 74 ? -13.754 4.916 8.885 1.00 72.12 74 LEU A O 1
ATOM 604 N N . ARG A 1 75 ? -14.997 4.131 7.185 1.00 67.62 75 ARG A N 1
ATOM 605 C CA . ARG A 1 75 ? -13.927 3.307 6.619 1.00 67.62 75 ARG A CA 1
ATOM 606 C C . ARG A 1 75 ? -12.879 4.196 5.967 1.00 67.62 75 ARG A C 1
ATOM 608 O O . ARG A 1 75 ? -13.191 5.132 5.231 1.00 67.62 75 ARG A O 1
ATOM 615 N N . SER A 1 76 ? -11.613 3.884 6.227 1.00 65.06 76 SER A N 1
ATOM 616 C CA . SER A 1 76 ? -10.502 4.557 5.551 1.00 65.06 76 SER A CA 1
ATOM 617 C C . SER A 1 76 ? -10.596 4.366 4.030 1.00 65.06 76 SER A C 1
ATOM 619 O O . SER A 1 76 ? -11.112 3.354 3.561 1.00 65.06 76 SER A O 1
ATOM 621 N N . TRP A 1 77 ? -10.078 5.312 3.239 1.00 57.03 77 TRP A N 1
ATOM 622 C CA . TRP A 1 77 ? -10.028 5.189 1.771 1.00 57.03 77 TRP A CA 1
ATOM 623 C C . TRP A 1 77 ? -9.386 3.871 1.305 1.00 57.03 77 TRP A C 1
ATOM 625 O O . TRP A 1 77 ? -9.893 3.235 0.387 1.00 57.03 77 TRP A O 1
ATOM 635 N N . HIS A 1 78 ? -8.356 3.407 2.015 1.00 55.41 78 HIS A N 1
ATOM 636 C CA . HIS A 1 78 ? -7.691 2.123 1.780 1.00 55.41 78 HIS A CA 1
ATOM 637 C C . HIS A 1 78 ? -8.607 0.911 2.040 1.00 55.41 78 HIS A C 1
ATOM 639 O O . HIS A 1 78 ? -8.513 -0.094 1.345 1.00 55.41 78 HIS A O 1
ATOM 645 N N . ALA A 1 79 ? -9.538 1.010 2.996 1.00 58.94 79 ALA A N 1
ATOM 646 C CA . ALA A 1 79 ? -10.561 -0.009 3.245 1.00 58.94 79 ALA A CA 1
ATOM 647 C C . ALA A 1 79 ? -11.782 0.117 2.314 1.00 58.94 79 ALA A C 1
ATOM 649 O O . ALA A 1 79 ? -12.525 -0.847 2.130 1.00 58.94 79 ALA A O 1
ATOM 650 N N . ARG A 1 80 ? -12.017 1.304 1.739 1.00 64.31 80 ARG A N 1
ATOM 651 C CA . ARG A 1 80 ? -13.152 1.582 0.847 1.00 64.31 80 ARG A CA 1
ATOM 652 C C . ARG A 1 80 ? -12.854 1.213 -0.606 1.00 64.31 80 ARG A C 1
ATOM 654 O O . ARG A 1 80 ? -13.753 0.748 -1.299 1.00 64.31 80 ARG A O 1
ATOM 661 N N . ALA A 1 81 ? -11.613 1.392 -1.049 1.00 67.38 81 ALA A N 1
ATOM 662 C CA . ALA A 1 81 ? -11.166 1.066 -2.398 1.00 67.38 81 ALA A CA 1
ATOM 663 C C . ALA A 1 81 ? -9.706 0.566 -2.388 1.00 67.38 81 ALA A C 1
ATOM 665 O O . ALA A 1 81 ? -8.822 1.250 -2.906 1.00 67.38 81 ALA A O 1
ATOM 666 N N . PRO A 1 82 ? -9.432 -0.631 -1.830 1.00 67.12 82 PRO A N 1
ATOM 667 C CA . PRO A 1 82 ? -8.081 -1.198 -1.805 1.00 67.12 82 PRO A CA 1
ATOM 668 C C . PRO A 1 82 ? -7.482 -1.332 -3.211 1.00 67.12 82 PRO A C 1
ATOM 670 O O . PRO A 1 82 ? -6.280 -1.159 -3.385 1.00 67.12 82 PRO A O 1
ATOM 673 N N . TRP A 1 83 ? -8.315 -1.550 -4.233 1.00 72.56 83 TRP A N 1
ATOM 674 C CA . TRP A 1 83 ? -7.894 -1.569 -5.634 1.00 72.56 83 TRP A CA 1
ATOM 675 C C . TRP A 1 83 ? -7.285 -0.231 -6.092 1.00 72.56 83 TRP A C 1
ATOM 677 O O . TRP A 1 83 ? -6.277 -0.224 -6.789 1.00 72.56 83 TRP A O 1
ATOM 687 N N . ALA A 1 84 ? -7.823 0.915 -5.670 1.00 76.25 84 ALA A N 1
ATOM 688 C CA . ALA A 1 84 ? -7.312 2.216 -6.100 1.00 76.25 84 ALA A CA 1
ATOM 689 C C . ALA A 1 84 ? -5.939 2.507 -5.472 1.00 76.25 84 ALA A C 1
ATOM 691 O O . ALA A 1 84 ? -5.025 2.993 -6.133 1.00 76.25 84 ALA A O 1
ATOM 692 N N . THR A 1 85 ? -5.756 2.158 -4.199 1.00 72.94 85 THR A N 1
ATOM 693 C CA . THR A 1 85 ? -4.497 2.432 -3.492 1.00 72.94 85 THR A CA 1
ATOM 694 C C . THR A 1 85 ? -3.414 1.393 -3.763 1.00 72.94 85 THR A C 1
ATOM 696 O O . THR A 1 85 ? -2.239 1.735 -3.733 1.00 72.94 85 THR A O 1
ATOM 699 N N . LEU A 1 86 ? -3.782 0.133 -4.011 1.00 71.31 86 LEU A N 1
ATOM 700 C CA . LEU A 1 86 ? -2.818 -0.964 -4.173 1.00 71.31 86 LEU A CA 1
ATOM 701 C C . LEU A 1 86 ? -2.584 -1.345 -5.629 1.00 71.31 86 LEU A C 1
ATOM 703 O O . LEU A 1 86 ? -1.522 -1.863 -5.939 1.00 71.31 86 LEU A O 1
ATOM 707 N N . VAL A 1 87 ? -3.549 -1.114 -6.519 1.00 73.50 87 VAL A N 1
ATOM 708 C CA . VAL A 1 87 ? -3.393 -1.434 -7.943 1.00 73.50 87 VAL A CA 1
ATOM 709 C C . VAL A 1 87 ? -3.150 -0.159 -8.734 1.00 73.50 87 VAL A C 1
ATOM 711 O O . VAL A 1 87 ? -2.127 -0.047 -9.405 1.00 73.50 87 VAL A O 1
ATOM 714 N N . LEU A 1 88 ? -4.040 0.832 -8.626 1.00 78.44 88 LEU A N 1
ATOM 715 C CA . LEU A 1 88 ? -3.954 2.028 -9.466 1.00 78.44 88 LEU A CA 1
ATOM 716 C C . LEU A 1 88 ? -2.750 2.908 -9.100 1.00 78.44 88 LEU A C 1
ATOM 718 O O . LEU A 1 88 ? -1.970 3.259 -9.982 1.00 78.44 88 LEU A O 1
ATOM 722 N N . ALA A 1 89 ? -2.555 3.228 -7.816 1.00 78.38 89 ALA A N 1
ATOM 723 C CA . ALA A 1 89 ? -1.469 4.120 -7.403 1.00 78.38 89 ALA A CA 1
ATOM 724 C C . ALA A 1 89 ? -0.060 3.580 -7.742 1.00 78.38 89 ALA A C 1
ATOM 726 O O . ALA A 1 89 ? 0.714 4.324 -8.346 1.00 78.38 89 ALA A O 1
ATOM 727 N N . PRO A 1 90 ? 0.293 2.308 -7.465 1.00 77.06 90 PRO A N 1
ATOM 728 C CA . PRO A 1 90 ? 1.613 1.786 -7.819 1.00 77.06 90 PRO A CA 1
ATOM 729 C C . PRO A 1 90 ? 1.808 1.645 -9.328 1.00 77.06 90 PRO A C 1
ATOM 731 O O . PRO A 1 90 ? 2.907 1.879 -9.820 1.00 77.06 90 PRO A O 1
ATOM 734 N N . SER A 1 91 ? 0.743 1.323 -10.070 1.00 78.50 91 SER A N 1
ATOM 735 C CA . SER A 1 91 ? 0.798 1.267 -11.536 1.00 78.50 91 SER A CA 1
ATOM 736 C C . SER A 1 91 ? 1.074 2.646 -12.139 1.00 78.50 91 SER A C 1
ATOM 738 O O . SER A 1 91 ? 1.892 2.766 -13.048 1.00 78.50 91 SER A O 1
ATOM 740 N N . LEU A 1 92 ? 0.449 3.702 -11.602 1.00 81.75 92 LEU A N 1
ATOM 741 C CA . LEU A 1 92 ? 0.704 5.082 -12.026 1.00 81.75 92 LEU A CA 1
ATOM 742 C C . LEU A 1 92 ? 2.124 5.541 -11.677 1.00 81.75 92 LEU A C 1
ATOM 744 O O . LEU A 1 92 ? 2.770 6.175 -12.506 1.00 81.75 92 LEU A O 1
ATOM 748 N N . ILE A 1 93 ? 2.628 5.196 -10.488 1.00 81.69 93 ILE A N 1
ATOM 749 C CA . ILE A 1 93 ? 4.011 5.502 -10.084 1.00 81.69 93 ILE A CA 1
ATOM 750 C C . ILE A 1 93 ? 5.009 4.799 -11.008 1.00 81.69 93 ILE A C 1
ATOM 752 O O . ILE A 1 93 ? 5.956 5.432 -11.473 1.00 81.69 93 ILE A O 1
ATOM 756 N N . LEU A 1 94 ? 4.780 3.518 -11.313 1.00 80.19 94 LEU A N 1
ATOM 757 C CA . LEU A 1 94 ? 5.614 2.758 -12.241 1.00 80.19 94 LEU A CA 1
ATOM 758 C C . LEU A 1 94 ? 5.619 3.411 -13.630 1.00 80.19 94 LEU A C 1
ATOM 760 O O . LEU A 1 94 ? 6.688 3.663 -14.181 1.00 80.19 94 LEU A O 1
ATOM 764 N N . ALA A 1 95 ? 4.441 3.742 -14.168 1.00 80.94 95 ALA A N 1
ATOM 765 C CA . ALA A 1 95 ? 4.310 4.397 -15.468 1.00 80.94 95 ALA A CA 1
ATOM 766 C C . ALA A 1 95 ? 5.017 5.763 -15.506 1.00 80.94 95 ALA A C 1
ATOM 768 O O . ALA A 1 95 ? 5.756 6.049 -16.447 1.00 80.94 95 ALA A O 1
ATOM 769 N N . ALA A 1 96 ? 4.844 6.585 -14.467 1.00 83.81 96 ALA A N 1
ATOM 770 C CA . ALA A 1 96 ? 5.506 7.882 -14.351 1.00 83.81 96 ALA A CA 1
ATOM 771 C C . ALA A 1 96 ? 7.033 7.742 -14.259 1.00 83.81 96 ALA A C 1
ATOM 773 O O . ALA A 1 96 ? 7.765 8.500 -14.893 1.00 83.81 96 ALA A O 1
ATOM 774 N N . GLY A 1 97 ? 7.524 6.756 -13.507 1.00 81.88 97 GLY A N 1
ATOM 775 C CA . GLY A 1 97 ? 8.953 6.507 -13.367 1.00 81.88 97 GLY A CA 1
ATOM 776 C C . GLY A 1 97 ? 9.602 5.991 -14.658 1.00 81.88 97 GLY A C 1
ATOM 777 O O . GLY A 1 97 ? 10.685 6.453 -15.023 1.00 81.88 97 GLY A O 1
ATOM 778 N N . VAL A 1 98 ? 8.915 5.120 -15.404 1.00 81.06 98 VAL A N 1
ATOM 779 C CA . VAL A 1 98 ? 9.328 4.709 -16.759 1.00 81.06 98 VAL A CA 1
ATOM 780 C C . VAL A 1 98 ? 9.359 5.913 -17.704 1.00 81.06 98 VAL A C 1
ATOM 782 O O . VAL A 1 98 ? 10.354 6.116 -18.399 1.00 81.06 98 VAL A O 1
ATOM 785 N N . ALA A 1 99 ? 8.315 6.748 -17.703 1.00 83.00 99 ALA A N 1
ATOM 786 C CA . ALA A 1 99 ? 8.271 7.961 -18.519 1.00 83.00 99 ALA A CA 1
ATOM 787 C C . ALA A 1 99 ? 9.425 8.923 -18.180 1.00 83.00 99 ALA A C 1
ATOM 789 O O . ALA A 1 99 ? 10.069 9.454 -19.082 1.00 83.00 99 ALA A O 1
ATOM 790 N N . GLY A 1 100 ? 9.747 9.085 -16.892 1.00 85.38 100 GLY A N 1
ATOM 791 C CA . GLY A 1 100 ? 10.904 9.858 -16.439 1.00 85.38 100 GLY A CA 1
ATOM 792 C C . GLY A 1 100 ? 12.234 9.309 -16.966 1.00 85.38 100 GLY A C 1
ATOM 793 O O . GLY A 1 100 ? 13.066 10.080 -17.441 1.00 85.38 100 GLY A O 1
ATOM 794 N N . CYS A 1 101 ? 12.415 7.983 -16.963 1.00 83.75 101 CYS A N 1
ATOM 795 C CA . CYS A 1 101 ? 13.605 7.343 -17.537 1.00 83.75 101 CYS A CA 1
ATOM 796 C C . CYS A 1 101 ? 13.710 7.587 -19.050 1.00 83.75 101 CYS A C 1
ATOM 798 O O . CYS A 1 101 ? 14.795 7.893 -19.544 1.00 83.75 101 CYS A O 1
ATOM 800 N N . ILE A 1 102 ? 12.592 7.509 -19.781 1.00 83.75 102 ILE A N 1
ATOM 801 C CA . ILE A 1 102 ? 12.546 7.812 -21.220 1.00 83.75 102 ILE A CA 1
ATOM 802 C C . ILE A 1 102 ? 12.956 9.266 -21.476 1.00 83.75 102 ILE A C 1
ATOM 804 O O . ILE A 1 102 ? 13.827 9.511 -22.309 1.00 83.75 102 ILE A O 1
ATOM 808 N N . LEU A 1 103 ? 12.377 10.224 -20.746 1.00 87.00 103 LEU A N 1
ATOM 809 C CA . LEU A 1 103 ? 12.707 11.647 -20.889 1.00 87.00 103 LEU A CA 1
ATOM 810 C C . LEU A 1 103 ? 14.189 11.918 -20.611 1.00 87.00 103 LEU A C 1
ATOM 812 O O . LEU A 1 103 ? 14.829 12.663 -21.353 1.00 87.00 103 LEU A O 1
ATOM 816 N N . LEU A 1 104 ? 14.750 11.275 -19.584 1.00 84.69 104 LEU A N 1
ATOM 817 C CA . LEU A 1 104 ? 16.162 11.411 -19.240 1.00 84.69 104 LEU A CA 1
ATOM 818 C C . LEU A 1 104 ? 17.073 10.853 -20.346 1.00 84.69 104 LEU A C 1
ATOM 820 O O . LEU A 1 104 ? 18.034 11.515 -20.733 1.00 84.69 104 LEU A O 1
ATOM 824 N N . LEU A 1 105 ? 16.747 9.683 -20.909 1.00 83.69 105 LEU A N 1
ATOM 825 C CA . LEU A 1 105 ? 17.485 9.101 -22.038 1.00 83.69 105 LEU A CA 1
ATOM 826 C C . LEU A 1 105 ? 17.416 9.984 -23.294 1.00 83.69 105 LEU A C 1
ATOM 828 O O . LEU A 1 105 ? 18.429 10.163 -23.974 1.00 83.69 105 LEU A O 1
ATOM 832 N N . VAL A 1 106 ? 16.245 10.559 -23.588 1.00 84.69 106 VAL A N 1
ATOM 833 C CA . VAL A 1 106 ? 16.066 11.513 -24.695 1.00 84.69 106 VAL A CA 1
ATOM 834 C C . VAL A 1 106 ? 16.934 12.751 -24.480 1.00 84.69 106 VAL A C 1
ATOM 836 O O . VAL A 1 106 ? 17.639 13.156 -25.402 1.00 84.69 106 VAL A O 1
ATOM 839 N N . ALA A 1 107 ? 16.942 13.314 -23.268 1.00 85.31 107 ALA A N 1
ATOM 840 C CA . ALA A 1 107 ? 17.763 14.474 -22.936 1.00 85.31 107 ALA A CA 1
ATOM 841 C C . ALA A 1 107 ? 19.261 14.175 -23.105 1.00 85.31 107 ALA A C 1
ATOM 843 O O . ALA A 1 107 ? 19.957 14.905 -23.806 1.00 85.31 107 ALA A O 1
ATOM 844 N N . ILE A 1 108 ? 19.751 13.065 -22.544 1.00 84.06 108 ILE A N 1
ATOM 845 C CA . ILE A 1 108 ? 21.159 12.645 -22.657 1.00 84.06 108 ILE A CA 1
ATOM 846 C C . ILE A 1 108 ? 21.597 12.540 -24.120 1.00 84.06 108 ILE A C 1
ATOM 848 O O . ILE A 1 108 ? 22.667 13.029 -24.489 1.00 84.06 108 ILE A O 1
ATOM 852 N N . ARG A 1 109 ? 20.754 11.929 -24.961 1.00 80.56 109 ARG A N 1
ATOM 853 C CA . ARG A 1 109 ? 21.034 11.765 -26.390 1.00 80.56 109 ARG A CA 1
ATOM 854 C C . ARG A 1 109 ? 20.989 13.095 -27.138 1.00 80.56 109 ARG A C 1
ATOM 856 O O . ARG A 1 109 ? 21.828 13.319 -28.004 1.00 80.56 109 ARG A O 1
ATOM 863 N N . HIS A 1 110 ? 20.040 13.967 -26.803 1.00 84.25 110 HIS A N 1
ATOM 864 C CA . HIS A 1 110 ? 19.903 15.283 -27.423 1.00 84.25 110 HIS A CA 1
ATOM 865 C C . HIS A 1 110 ? 21.098 16.197 -27.123 1.00 84.25 110 HIS A C 1
ATOM 867 O O . HIS A 1 110 ? 21.599 16.860 -28.025 1.00 84.25 110 HIS A O 1
ATOM 873 N N . TYR A 1 111 ? 21.602 16.183 -25.886 1.00 84.50 111 TYR A N 1
ATOM 874 C CA . TYR A 1 111 ? 22.746 17.002 -25.471 1.00 84.50 111 TYR A CA 1
ATOM 875 C C . TYR A 1 111 ? 24.114 16.381 -25.801 1.00 84.50 111 TYR A C 1
ATOM 877 O O . TYR A 1 111 ? 25.143 16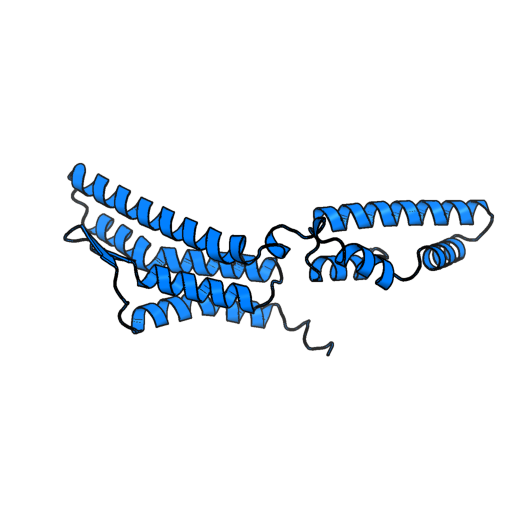.931 -25.415 1.00 84.50 111 TYR A O 1
ATOM 885 N N . GLY A 1 112 ? 24.152 15.249 -26.516 1.00 69.25 112 GLY A N 1
ATOM 886 C CA . GLY A 1 112 ? 25.397 14.644 -26.999 1.00 69.25 112 GLY A CA 1
ATOM 887 C C . GLY A 1 112 ? 26.346 14.179 -25.891 1.00 69.25 112 GLY A C 1
ATOM 888 O O . GLY A 1 112 ? 27.545 14.041 -26.129 1.00 69.25 112 GLY A O 1
ATOM 889 N N . ALA A 1 113 ? 25.839 13.938 -24.678 1.00 70.00 113 ALA A N 1
ATOM 890 C CA . ALA A 1 113 ? 26.668 13.487 -23.571 1.00 70.00 113 ALA A CA 1
ATOM 891 C C . ALA A 1 113 ? 27.150 12.054 -23.849 1.00 70.00 113 ALA A C 1
ATOM 893 O O . ALA A 1 113 ? 26.370 11.101 -23.772 1.00 70.00 113 ALA A O 1
ATOM 894 N N . GLY A 1 114 ? 28.437 11.893 -24.174 1.00 62.97 114 GLY A N 1
ATOM 895 C CA . GLY A 1 114 ? 29.094 10.592 -24.302 1.00 62.97 114 GLY A CA 1
ATOM 896 C C . GLY A 1 114 ? 29.005 9.831 -22.981 1.00 62.97 114 GLY A C 1
ATOM 897 O O . GLY A 1 114 ? 29.774 10.079 -22.059 1.00 62.97 114 GLY A O 1
ATOM 898 N N . SER A 1 115 ? 28.006 8.961 -22.856 1.00 65.06 115 SER A N 1
ATOM 899 C CA . SER A 1 115 ? 27.589 8.444 -21.552 1.00 65.06 115 SER A CA 1
ATOM 900 C C . SER A 1 115 ? 26.988 7.043 -21.647 1.00 65.06 115 SER A C 1
ATOM 902 O O . SER A 1 115 ? 26.010 6.737 -20.974 1.00 65.06 115 SER A O 1
ATOM 904 N N . GLY A 1 116 ? 27.591 6.166 -22.461 1.00 71.12 116 GLY A N 1
ATOM 905 C CA . GLY A 1 116 ? 27.146 4.772 -22.615 1.00 71.12 116 GLY A CA 1
ATOM 906 C C . GLY A 1 116 ? 26.888 4.063 -21.277 1.00 71.12 116 GLY A C 1
ATOM 907 O O . GLY A 1 116 ? 25.849 3.440 -21.102 1.00 71.12 116 GLY A O 1
ATOM 908 N N . GLY A 1 117 ? 27.748 4.277 -20.275 1.00 78.94 117 GLY A N 1
ATOM 909 C CA . GLY A 1 117 ? 27.520 3.737 -18.928 1.00 78.94 117 GLY A CA 1
ATOM 910 C C . GLY A 1 117 ? 26.311 4.342 -18.192 1.00 78.94 117 GLY A C 1
ATOM 911 O O . GLY A 1 117 ? 25.650 3.660 -17.416 1.00 78.94 117 GLY A O 1
ATOM 912 N N . LEU A 1 118 ? 25.976 5.610 -18.443 1.00 80.00 118 LEU A N 1
ATOM 913 C CA . LEU A 1 118 ? 24.837 6.295 -17.823 1.00 80.00 118 LEU A CA 1
ATOM 914 C C . LEU A 1 118 ? 23.513 5.881 -18.485 1.00 80.00 118 LEU A C 1
ATOM 916 O O . LEU A 1 118 ? 22.520 5.664 -17.790 1.00 80.00 118 LEU A O 1
ATOM 920 N N . THR A 1 119 ? 23.493 5.696 -19.809 1.00 80.94 119 THR A N 1
ATOM 921 C CA . THR A 1 119 ? 22.320 5.165 -20.523 1.00 80.94 119 THR A CA 1
ATOM 922 C C . THR A 1 119 ? 22.054 3.701 -20.168 1.00 80.94 119 THR A C 1
ATOM 924 O O . THR A 1 119 ? 20.895 3.325 -19.968 1.00 80.94 119 THR A O 1
ATOM 927 N N . GLU A 1 120 ? 23.100 2.888 -19.998 1.00 81.62 120 GLU A N 1
ATOM 928 C CA . GLU A 1 120 ? 22.999 1.524 -19.464 1.00 81.62 120 GLU A CA 1
ATOM 929 C C . GLU A 1 120 ? 22.460 1.510 -18.027 1.00 81.62 120 GLU A C 1
ATOM 931 O O . GLU A 1 120 ? 21.524 0.761 -17.735 1.00 81.62 120 GLU A O 1
ATOM 936 N N . ALA A 1 121 ? 22.963 2.386 -17.150 1.00 83.06 121 ALA A N 1
ATOM 937 C CA . ALA A 1 121 ? 22.489 2.494 -15.770 1.00 83.06 121 ALA A CA 1
ATOM 938 C C . ALA A 1 121 ? 21.004 2.893 -15.680 1.00 83.06 121 ALA A C 1
ATOM 940 O O . ALA A 1 121 ? 20.251 2.276 -14.927 1.00 83.06 121 ALA A O 1
ATOM 941 N N . ILE A 1 122 ? 20.548 3.869 -16.477 1.00 82.75 122 ILE A N 1
ATOM 942 C CA . ILE A 1 122 ? 19.126 4.265 -16.528 1.00 82.75 122 ILE A CA 1
ATOM 943 C C . ILE A 1 122 ? 18.260 3.121 -17.059 1.00 82.75 122 ILE A C 1
ATOM 945 O O . ILE A 1 122 ? 17.168 2.866 -16.549 1.00 82.75 122 ILE A O 1
ATOM 949 N N . THR A 1 123 ? 18.758 2.398 -18.060 1.00 81.31 123 THR A N 1
ATOM 950 C CA . THR A 1 123 ? 18.055 1.248 -18.631 1.00 81.31 123 THR A CA 1
ATOM 951 C C . THR A 1 123 ? 17.916 0.117 -17.605 1.00 81.31 123 THR A C 1
ATOM 953 O O . THR A 1 123 ? 16.837 -0.465 -17.472 1.00 81.31 123 THR A O 1
ATOM 956 N N . ALA A 1 124 ? 18.965 -0.165 -16.828 1.00 80.50 124 ALA A N 1
ATOM 957 C CA . ALA A 1 124 ? 18.929 -1.135 -15.733 1.00 80.50 124 ALA A CA 1
ATOM 958 C C . ALA A 1 124 ? 17.997 -0.688 -14.590 1.00 80.50 124 ALA A C 1
ATOM 960 O O . ALA A 1 124 ? 17.218 -1.495 -14.075 1.00 80.50 124 ALA A O 1
ATOM 961 N N . LEU A 1 125 ? 18.020 0.602 -14.236 1.00 82.06 125 LEU A N 1
ATOM 962 C CA . LEU A 1 125 ? 17.131 1.188 -13.232 1.00 82.06 125 LEU A CA 1
ATOM 963 C C . LEU A 1 125 ? 15.658 1.009 -13.622 1.00 82.06 125 LEU A C 1
ATOM 965 O O . LEU A 1 125 ? 14.871 0.498 -12.827 1.00 82.06 125 LEU A O 1
ATOM 969 N N . SER A 1 126 ? 15.312 1.373 -14.858 1.00 78.25 126 SER A N 1
ATOM 970 C CA . SER A 1 126 ? 13.974 1.217 -15.442 1.00 78.25 126 SER A CA 1
ATOM 971 C C . SER A 1 126 ? 13.515 -0.240 -15.457 1.00 78.25 126 SER A C 1
ATOM 973 O O . SER A 1 126 ? 12.424 -0.561 -14.991 1.00 78.25 126 SER A O 1
ATOM 975 N N . ASN A 1 127 ? 14.349 -1.129 -16.001 1.00 77.12 127 ASN A N 1
ATOM 976 C CA . ASN A 1 127 ? 13.923 -2.482 -16.352 1.00 77.12 127 ASN A CA 1
ATOM 977 C C . ASN A 1 127 ? 13.980 -3.473 -15.177 1.00 77.12 127 ASN A C 1
ATOM 979 O O . ASN A 1 127 ? 13.353 -4.528 -15.256 1.00 77.12 127 ASN A O 1
ATOM 983 N N . LEU A 1 128 ? 14.761 -3.187 -14.130 1.00 77.50 128 LEU A N 1
ATOM 984 C CA . LEU A 1 128 ? 14.983 -4.114 -13.015 1.00 77.50 128 LEU A CA 1
ATOM 985 C C . LEU A 1 128 ? 14.616 -3.490 -11.668 1.00 77.50 128 LEU A C 1
ATOM 987 O O . LEU A 1 128 ? 13.859 -4.071 -10.897 1.00 77.50 128 LEU A O 1
ATOM 991 N N . ILE A 1 129 ? 15.144 -2.304 -11.372 1.00 80.19 129 ILE A N 1
ATOM 992 C CA . ILE A 1 129 ? 15.086 -1.743 -10.017 1.00 80.19 129 ILE A CA 1
ATOM 993 C C . ILE A 1 129 ? 13.710 -1.124 -9.730 1.00 80.19 129 ILE A C 1
ATOM 995 O O . ILE A 1 129 ? 13.145 -1.359 -8.661 1.00 80.19 129 ILE A O 1
ATOM 999 N N . LEU A 1 130 ? 13.138 -0.376 -10.678 1.00 79.44 130 LEU A N 1
ATOM 1000 C CA . LEU A 1 130 ? 11.845 0.298 -10.512 1.00 79.44 130 LEU A CA 1
ATOM 1001 C C . LEU A 1 130 ? 10.690 -0.661 -10.162 1.00 79.44 130 LEU A C 1
ATOM 1003 O O . LEU A 1 130 ? 9.982 -0.396 -9.184 1.00 79.44 130 LEU A O 1
ATOM 1007 N N . PRO A 1 131 ? 10.485 -1.774 -10.901 1.00 77.19 131 PRO A N 1
ATOM 1008 C CA . PRO A 1 131 ? 9.413 -2.724 -10.609 1.00 77.19 131 PRO A CA 1
ATOM 1009 C C . PRO A 1 131 ? 9.580 -3.389 -9.238 1.00 77.19 131 PRO A C 1
ATOM 1011 O O . PRO A 1 131 ? 8.597 -3.569 -8.517 1.00 77.19 131 PRO A O 1
ATOM 1014 N N . ILE A 1 132 ? 10.822 -3.695 -8.842 1.00 80.88 132 ILE A N 1
ATOM 1015 C CA . ILE A 1 132 ? 11.134 -4.292 -7.536 1.00 80.88 132 ILE A CA 1
ATOM 1016 C C . ILE A 1 132 ? 10.804 -3.311 -6.409 1.00 80.88 132 ILE A C 1
ATOM 1018 O O . ILE A 1 132 ? 10.089 -3.676 -5.476 1.00 80.88 132 ILE A O 1
ATOM 1022 N N . LEU A 1 133 ? 11.252 -2.055 -6.511 1.00 79.25 133 LEU A N 1
ATOM 1023 C CA . LEU A 1 133 ? 10.953 -1.016 -5.519 1.00 79.25 133 LEU A CA 1
ATOM 1024 C C . LEU A 1 133 ? 9.444 -0.746 -5.407 1.00 79.25 133 LEU A C 1
ATOM 1026 O O . LEU A 1 133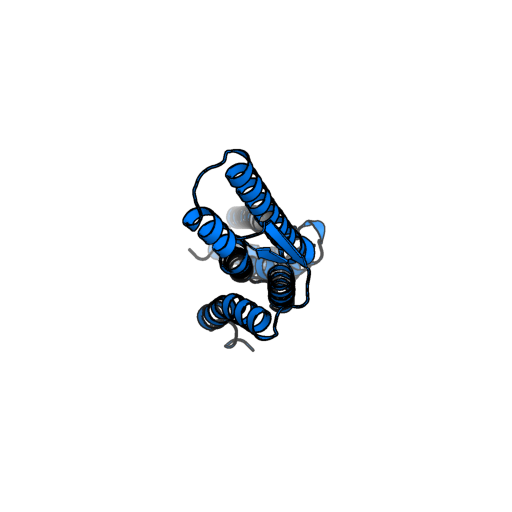 ? 8.916 -0.596 -4.299 1.00 79.25 133 LEU A O 1
ATOM 1030 N N . CYS A 1 134 ? 8.723 -0.748 -6.532 1.00 78.62 134 CYS A N 1
ATOM 1031 C CA . CYS A 1 134 ? 7.264 -0.643 -6.531 1.00 78.62 134 CYS A CA 1
ATOM 1032 C C . CYS A 1 134 ? 6.619 -1.843 -5.819 1.00 78.62 134 CYS A C 1
ATOM 1034 O O . CYS A 1 134 ? 5.780 -1.652 -4.941 1.00 78.62 134 CYS A O 1
ATOM 1036 N N . GLY A 1 135 ? 7.053 -3.072 -6.106 1.00 76.25 135 GLY A N 1
ATOM 1037 C CA . GLY A 1 135 ? 6.560 -4.264 -5.409 1.00 76.25 135 GLY A CA 1
ATOM 1038 C C . GLY A 1 135 ? 6.851 -4.248 -3.904 1.00 76.25 135 GLY A C 1
ATOM 1039 O O . GLY A 1 135 ? 5.983 -4.57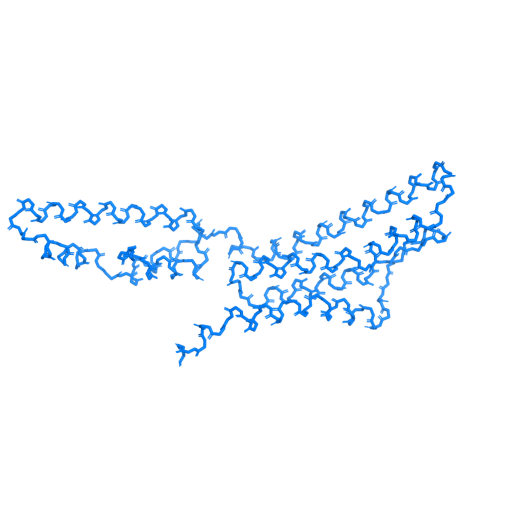4 -3.095 1.00 76.25 135 GLY A O 1
ATOM 1040 N N . TRP A 1 136 ? 8.037 -3.790 -3.500 1.00 79.50 136 TRP A N 1
ATOM 1041 C CA . TRP A 1 136 ? 8.423 -3.678 -2.090 1.00 79.50 136 TRP A CA 1
ATOM 1042 C C . TRP A 1 136 ? 7.604 -2.627 -1.342 1.00 79.50 136 TRP A C 1
ATOM 1044 O O . TRP A 1 136 ? 7.192 -2.868 -0.206 1.00 79.50 136 TRP A O 1
ATOM 1054 N N . SER A 1 137 ? 7.318 -1.484 -1.969 1.00 75.62 137 SER A N 1
ATOM 1055 C CA . SER A 1 137 ? 6.461 -0.460 -1.360 1.00 75.62 137 SER A CA 1
ATOM 1056 C C . SER A 1 137 ? 5.018 -0.953 -1.186 1.00 75.62 137 SER A C 1
ATOM 1058 O O . SER A 1 137 ? 4.443 -0.752 -0.114 1.00 75.62 137 SER A O 1
ATOM 1060 N N . ILE A 1 138 ? 4.470 -1.702 -2.156 1.00 75.31 138 ILE A N 1
ATOM 1061 C CA . ILE A 1 138 ? 3.174 -2.392 -2.013 1.00 75.31 138 ILE A CA 1
ATOM 1062 C C . ILE A 1 138 ? 3.211 -3.370 -0.839 1.00 75.31 138 ILE A C 1
ATOM 1064 O O . ILE A 1 138 ? 2.314 -3.342 0.005 1.00 75.31 138 ILE A O 1
ATOM 1068 N N . ALA A 1 139 ? 4.241 -4.216 -0.757 1.00 73.88 139 ALA A N 1
ATOM 1069 C CA . ALA A 1 139 ? 4.377 -5.201 0.313 1.00 73.88 139 ALA A CA 1
ATOM 1070 C C . ALA A 1 139 ? 4.459 -4.529 1.695 1.00 73.88 139 ALA A C 1
ATOM 1072 O O . ALA A 1 139 ? 3.751 -4.931 2.620 1.00 73.88 139 ALA A O 1
ATOM 1073 N N . ALA A 1 140 ? 5.247 -3.458 1.827 1.00 73.50 140 ALA A N 1
ATOM 1074 C CA . ALA A 1 140 ? 5.376 -2.702 3.069 1.00 73.50 140 ALA A CA 1
ATOM 1075 C C . ALA A 1 140 ? 4.049 -2.049 3.496 1.00 73.50 140 ALA A C 1
ATOM 1077 O O . ALA A 1 140 ? 3.676 -2.112 4.672 1.00 73.50 140 ALA A O 1
ATOM 1078 N N . ILE A 1 141 ? 3.307 -1.456 2.554 1.00 69.56 141 ILE A N 1
ATOM 1079 C CA . ILE A 1 141 ? 1.988 -0.861 2.821 1.00 69.56 141 ILE A CA 1
ATOM 1080 C C . ILE A 1 141 ? 0.980 -1.949 3.205 1.00 69.56 141 ILE A C 1
ATOM 1082 O O . ILE A 1 141 ? 0.266 -1.792 4.196 1.00 69.56 141 IL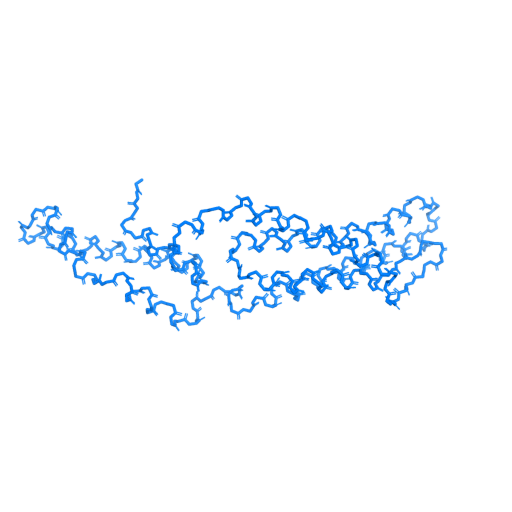E A O 1
ATOM 1086 N N . ALA A 1 142 ? 0.957 -3.070 2.482 1.00 71.50 142 ALA A N 1
ATOM 1087 C CA . ALA A 1 142 ? 0.063 -4.194 2.743 1.00 71.50 142 ALA A CA 1
ATOM 1088 C C . ALA A 1 142 ? 0.245 -4.772 4.154 1.00 71.50 142 ALA A C 1
ATOM 1090 O O . ALA A 1 142 ? -0.739 -4.998 4.863 1.00 71.50 142 ALA A O 1
ATOM 1091 N N . VAL A 1 143 ? 1.500 -4.956 4.577 1.00 68.19 143 VAL A N 1
ATOM 1092 C CA . VAL A 1 143 ? 1.854 -5.448 5.915 1.00 68.19 143 VAL A CA 1
ATOM 1093 C C . VAL A 1 143 ? 1.466 -4.429 6.988 1.00 68.19 143 VAL A C 1
ATOM 1095 O O . VAL A 1 143 ? 0.825 -4.794 7.975 1.00 68.19 143 VAL A O 1
ATOM 1098 N N . ARG A 1 144 ? 1.775 -3.140 6.783 1.00 69.19 144 ARG A N 1
ATOM 1099 C CA . ARG A 1 144 ? 1.420 -2.069 7.734 1.00 69.19 144 ARG A CA 1
ATOM 1100 C C . ARG A 1 144 ? -0.087 -1.903 7.907 1.00 69.19 144 ARG A C 1
ATOM 1102 O O . ARG A 1 144 ? -0.540 -1.609 9.009 1.00 69.19 144 ARG A O 1
ATOM 1109 N N . GLN A 1 145 ? -0.856 -2.087 6.839 1.00 65.81 145 GLN A N 1
ATOM 1110 C CA . GLN A 1 145 ? -2.304 -1.885 6.848 1.00 65.81 145 GLN A CA 1
ATOM 1111 C C . GLN A 1 145 ? -3.103 -3.163 7.160 1.00 65.81 145 GLN A C 1
ATOM 1113 O O . GLN A 1 145 ? -4.330 -3.101 7.175 1.00 65.81 145 GLN A O 1
ATOM 1118 N N . ARG A 1 146 ? -2.440 -4.304 7.434 1.00 64.75 146 ARG A N 1
ATOM 1119 C CA . ARG A 1 146 ? -3.073 -5.612 7.731 1.00 64.75 146 ARG A CA 1
ATOM 1120 C C . ARG A 1 146 ? -4.186 -5.983 6.739 1.00 64.75 146 ARG A C 1
ATOM 1122 O O . ARG A 1 146 ? -5.231 -6.509 7.116 1.00 64.75 146 ARG A O 1
ATOM 1129 N N . LEU A 1 147 ? -3.973 -5.666 5.466 1.00 64.69 147 LEU A N 1
ATOM 1130 C CA . LEU A 1 147 ? -4.970 -5.864 4.419 1.00 64.69 147 LEU A CA 1
ATOM 1131 C C . LEU A 1 147 ? -5.159 -7.353 4.105 1.00 64.69 147 LEU A C 1
ATOM 1133 O O . LEU A 1 147 ? -4.247 -8.163 4.279 1.00 64.69 147 LEU A O 1
ATOM 1137 N N . GLN A 1 148 ? -6.344 -7.708 3.599 1.00 67.75 148 GLN A N 1
ATOM 1138 C CA . GLN A 1 148 ? -6.605 -9.070 3.135 1.00 67.75 148 GLN A CA 1
ATOM 1139 C C . GLN A 1 148 ? -5.600 -9.461 2.041 1.00 67.75 148 GLN A C 1
ATOM 1141 O O . GLN A 1 148 ? -5.393 -8.674 1.115 1.00 67.75 148 GLN A O 1
ATOM 1146 N N . PRO A 1 149 ? -5.013 -10.670 2.104 1.00 68.44 149 PRO A N 1
ATOM 1147 C CA . PRO A 1 149 ? -3.874 -11.059 1.272 1.00 68.44 149 PRO A CA 1
ATOM 1148 C C . PRO A 1 149 ? -4.181 -11.104 -0.230 1.00 68.44 149 PRO A C 1
ATOM 1150 O O . PRO A 1 149 ? -3.270 -10.938 -1.030 1.00 68.44 149 PRO A O 1
ATOM 1153 N N . VAL A 1 150 ? -5.453 -11.242 -0.618 1.00 74.25 150 VAL A N 1
ATOM 1154 C CA . VAL A 1 150 ? -5.878 -11.299 -2.027 1.00 74.25 150 VAL A CA 1
ATOM 1155 C C . VAL A 1 150 ? -5.465 -10.040 -2.803 1.00 74.25 150 VAL A C 1
ATOM 1157 O O . VAL A 1 150 ? -4.935 -10.144 -3.906 1.00 74.25 150 VAL A O 1
ATOM 1160 N N . TRP A 1 151 ? -5.648 -8.847 -2.229 1.00 73.62 151 TRP A N 1
ATOM 1161 C CA . TRP A 1 151 ? -5.389 -7.585 -2.934 1.00 73.62 151 TRP A CA 1
ATOM 1162 C C . TRP A 1 151 ? -3.899 -7.285 -3.156 1.00 73.62 151 TRP A C 1
ATOM 1164 O O . TRP A 1 151 ? -3.541 -6.937 -4.281 1.00 73.62 151 TRP A O 1
ATOM 1174 N N . PRO A 1 152 ? -3.011 -7.449 -2.156 1.00 76.81 152 PRO A N 1
ATOM 1175 C CA . PRO A 1 152 ? -1.569 -7.372 -2.365 1.00 76.81 152 PRO A CA 1
ATOM 1176 C C . PRO A 1 152 ? -1.071 -8.359 -3.420 1.00 76.81 152 PRO A C 1
ATOM 1178 O O . PRO A 1 152 ? -0.263 -7.976 -4.257 1.00 76.81 152 PRO A O 1
ATOM 1181 N N . THR A 1 153 ? -1.565 -9.602 -3.435 1.00 77.75 153 THR A N 1
ATOM 1182 C CA . THR A 1 153 ? -1.137 -10.587 -4.441 1.00 77.75 153 THR A CA 1
ATOM 1183 C C . THR A 1 153 ? -1.534 -10.156 -5.852 1.00 77.75 153 THR A C 1
ATOM 1185 O O . THR A 1 153 ? -0.689 -10.163 -6.742 1.00 77.75 153 THR A O 1
ATOM 1188 N N . VAL A 1 154 ? -2.778 -9.704 -6.049 1.00 79.31 154 VAL A N 1
ATOM 1189 C CA . VAL A 1 154 ? -3.240 -9.173 -7.345 1.00 79.31 154 VAL A CA 1
ATOM 1190 C C . VAL A 1 154 ? -2.408 -7.961 -7.776 1.00 79.31 154 VAL A C 1
ATOM 1192 O O . VAL A 1 154 ? -1.977 -7.891 -8.924 1.00 79.31 154 VAL A O 1
ATOM 1195 N N . ALA A 1 155 ? -2.126 -7.036 -6.857 1.00 79.38 155 ALA A N 1
ATOM 1196 C CA . ALA A 1 155 ? -1.297 -5.865 -7.133 1.00 79.38 155 ALA A CA 1
ATOM 1197 C C . ALA A 1 155 ? 0.133 -6.237 -7.558 1.00 79.38 155 ALA A C 1
ATOM 1199 O O . ALA A 1 155 ? 0.638 -5.700 -8.542 1.00 79.38 155 ALA A O 1
ATOM 1200 N N . LEU A 1 156 ? 0.772 -7.177 -6.854 1.00 80.06 156 LEU A N 1
ATOM 1201 C CA . LEU A 1 156 ? 2.123 -7.647 -7.177 1.00 80.06 156 LEU A CA 1
ATOM 1202 C C . LEU A 1 156 ? 2.168 -8.343 -8.543 1.00 80.06 156 LEU A C 1
ATOM 1204 O O . LEU A 1 156 ? 3.093 -8.094 -9.311 1.00 80.06 156 LEU A O 1
ATOM 1208 N N . ILE A 1 157 ? 1.150 -9.145 -8.877 1.00 81.94 157 ILE A N 1
ATOM 1209 C CA . ILE A 1 157 ? 1.026 -9.776 -10.200 1.00 81.94 157 ILE A CA 1
ATOM 1210 C C . ILE A 1 157 ? 0.917 -8.710 -11.295 1.00 81.94 157 ILE A C 1
ATOM 1212 O O . ILE A 1 157 ? 1.633 -8.789 -12.290 1.00 81.94 157 ILE A O 1
ATOM 1216 N N . ILE A 1 158 ? 0.063 -7.699 -11.108 1.00 81.88 158 ILE A N 1
ATOM 1217 C CA . ILE A 1 158 ? -0.129 -6.624 -12.094 1.00 81.88 158 ILE A CA 1
ATOM 1218 C C . ILE A 1 158 ? 1.155 -5.810 -12.274 1.00 81.88 158 ILE A C 1
ATOM 1220 O O . ILE A 1 158 ? 1.556 -5.559 -13.406 1.00 81.88 158 ILE A O 1
ATOM 1224 N N . VAL A 1 159 ? 1.838 -5.434 -11.189 1.00 81.12 159 VAL A N 1
ATOM 1225 C CA . VAL A 1 159 ? 3.105 -4.686 -11.270 1.00 81.12 159 VAL A CA 1
ATOM 1226 C C . VAL A 1 159 ? 4.208 -5.516 -11.921 1.00 81.12 159 VAL A C 1
ATOM 1228 O O . VAL A 1 159 ? 4.941 -4.990 -12.757 1.00 81.12 159 VAL A O 1
ATOM 1231 N N . ALA A 1 160 ? 4.312 -6.807 -11.594 1.00 81.06 160 ALA A N 1
ATOM 1232 C CA . ALA A 1 160 ? 5.266 -7.705 -12.239 1.00 81.06 160 ALA A CA 1
ATOM 1233 C C . ALA A 1 160 ? 4.980 -7.838 -13.742 1.00 81.06 160 ALA A C 1
ATOM 1235 O O . ALA A 1 160 ? 5.912 -7.770 -14.543 1.00 81.06 160 ALA A O 1
ATOM 1236 N N . LEU A 1 161 ? 3.702 -7.958 -14.123 1.00 80.81 161 LEU A N 1
ATOM 1237 C CA . LEU A 1 161 ? 3.271 -8.025 -15.518 1.00 80.81 161 LEU A CA 1
ATOM 1238 C C . LEU A 1 161 ? 3.606 -6.725 -16.261 1.00 80.81 161 LEU A C 1
ATOM 1240 O O . LEU A 1 161 ? 4.317 -6.764 -17.261 1.00 80.81 161 LEU A O 1
ATOM 1244 N N . LEU A 1 162 ? 3.182 -5.572 -15.741 1.00 80.12 162 LEU A N 1
ATOM 1245 C CA . LEU A 1 162 ? 3.438 -4.265 -16.355 1.00 80.12 162 LEU A CA 1
ATOM 1246 C C . LEU A 1 162 ? 4.938 -3.965 -16.469 1.00 80.12 162 LEU A C 1
ATOM 1248 O O . LEU A 1 162 ? 5.401 -3.549 -17.529 1.00 80.12 162 LEU A O 1
ATOM 1252 N N . GLY A 1 163 ? 5.712 -4.233 -15.414 1.00 73.44 163 GLY A N 1
ATOM 1253 C CA . GLY A 1 163 ? 7.166 -4.049 -15.422 1.00 73.44 163 GLY A CA 1
ATOM 1254 C C . GLY A 1 163 ? 7.895 -4.996 -16.377 1.00 73.44 163 GLY A C 1
ATOM 1255 O O . GLY A 1 163 ? 8.981 -4.678 -16.844 1.00 73.44 163 GLY A O 1
ATOM 1256 N N . SER A 1 164 ? 7.299 -6.148 -16.690 1.00 74.25 164 SER A N 1
ATOM 1257 C CA . SER A 1 164 ? 7.839 -7.104 -17.661 1.00 74.25 164 SER A CA 1
ATOM 1258 C C . SER A 1 164 ? 7.429 -6.812 -19.109 1.00 74.25 164 SER A C 1
ATOM 1260 O O . SER A 1 164 ? 8.065 -7.302 -20.035 1.00 74.25 164 SER A O 1
ATOM 1262 N N . MET A 1 165 ? 6.375 -6.019 -19.316 1.00 77.25 165 MET A N 1
ATOM 1263 C CA . MET A 1 165 ? 5.916 -5.650 -20.654 1.00 77.25 165 MET A CA 1
ATOM 1264 C C . MET A 1 165 ? 6.736 -4.518 -21.261 1.00 77.25 165 MET A C 1
ATOM 1266 O O . MET A 1 165 ? 6.847 -4.449 -22.482 1.00 77.25 165 MET A O 1
ATOM 1270 N N . VAL A 1 166 ? 7.288 -3.629 -20.430 1.00 75.31 166 VAL A N 1
ATOM 1271 C CA . VAL A 1 166 ? 7.999 -2.435 -20.890 1.00 75.31 166 VAL A CA 1
ATOM 1272 C C . VAL A 1 166 ? 9.501 -2.647 -20.809 1.00 75.31 166 VAL A C 1
ATOM 1274 O O . VAL A 1 166 ? 10.053 -2.825 -19.726 1.00 75.31 166 VAL A O 1
ATOM 1277 N N . HIS A 1 167 ? 10.181 -2.574 -21.953 1.00 76.56 167 HIS A N 1
ATOM 1278 C CA . HIS A 1 167 ? 11.636 -2.659 -22.014 1.00 76.56 167 HIS A CA 1
ATOM 1279 C C . HIS A 1 167 ? 12.223 -1.455 -22.743 1.00 76.56 167 HIS A C 1
ATOM 1281 O O . HIS A 1 167 ? 11.849 -1.157 -23.879 1.00 76.56 167 HIS A O 1
ATOM 1287 N N . LEU A 1 168 ? 13.187 -0.804 -22.093 1.00 74.25 168 LEU A N 1
ATOM 1288 C CA . LEU A 1 168 ? 14.027 0.215 -22.718 1.00 74.25 168 LEU A CA 1
ATOM 1289 C C . LEU A 1 168 ? 15.313 -0.425 -23.251 1.00 74.25 168 LEU A C 1
ATOM 1291 O O . LEU A 1 168 ? 15.920 -1.250 -22.563 1.00 74.25 168 LEU A O 1
ATOM 1295 N N . GLY A 1 169 ? 15.718 -0.058 -24.467 1.00 76.00 169 GLY A N 1
ATOM 1296 C CA . GLY A 1 169 ? 16.990 -0.453 -25.076 1.00 76.00 169 GLY A CA 1
ATOM 1297 C C . GLY A 1 169 ? 17.950 0.728 -25.215 1.00 76.00 169 GLY A C 1
ATOM 1298 O O . GLY A 1 169 ? 17.627 1.718 -25.872 1.00 76.00 169 GLY A O 1
ATOM 1299 N N . ALA A 1 170 ? 19.149 0.602 -24.637 1.00 67.44 170 ALA A N 1
ATOM 1300 C CA . ALA A 1 170 ? 20.133 1.684 -24.546 1.00 67.44 170 ALA A CA 1
ATOM 1301 C C . ALA A 1 170 ? 20.751 2.087 -25.901 1.00 67.44 170 ALA A C 1
ATOM 1303 O O . ALA A 1 170 ? 20.935 3.273 -26.159 1.00 67.44 170 ALA A O 1
ATOM 1304 N N . HIS A 1 171 ? 21.043 1.124 -26.785 1.00 67.75 171 HIS A N 1
ATOM 1305 C CA . HIS A 1 171 ? 21.821 1.391 -28.006 1.00 67.75 171 HIS A CA 1
ATOM 1306 C C . HIS A 1 171 ? 21.053 2.155 -29.092 1.00 67.75 171 HIS A C 1
ATOM 1308 O O . HIS A 1 171 ? 21.632 3.008 -29.754 1.00 67.75 171 HIS A O 1
ATOM 1314 N N . ASN A 1 172 ? 19.752 1.892 -29.257 1.00 66.00 172 ASN A N 1
ATOM 1315 C CA . ASN A 1 172 ? 18.941 2.512 -30.312 1.00 66.00 172 ASN A CA 1
ATOM 1316 C C . ASN A 1 172 ? 17.758 3.338 -29.788 1.00 66.00 172 ASN A C 1
ATOM 1318 O O . ASN A 1 172 ? 16.983 3.838 -30.596 1.00 66.00 172 ASN A O 1
ATOM 1322 N N . LEU A 1 173 ? 17.646 3.546 -28.468 1.00 68.25 173 LEU A N 1
ATOM 1323 C CA . LEU A 1 173 ? 16.441 4.078 -27.819 1.00 68.25 173 LEU A CA 1
ATOM 1324 C C . LEU A 1 173 ? 15.193 3.351 -28.338 1.00 68.25 173 LEU A C 1
ATOM 1326 O O . LEU A 1 173 ? 14.318 3.929 -28.979 1.00 68.25 173 LEU A O 1
ATOM 1330 N N . THR A 1 174 ? 15.150 2.045 -28.105 1.00 72.38 174 THR A N 1
ATOM 1331 C CA . THR A 1 174 ? 13.982 1.232 -28.433 1.00 72.38 174 THR A CA 1
ATOM 1332 C C . THR A 1 174 ? 13.074 1.155 -27.216 1.00 72.38 174 THR A C 1
ATOM 1334 O O . THR A 1 174 ? 13.522 0.843 -26.113 1.00 72.38 174 THR A O 1
ATOM 1337 N N . VAL A 1 175 ? 11.791 1.448 -27.417 1.00 71.44 175 VAL A N 1
ATOM 1338 C CA . VAL A 1 175 ? 10.741 1.155 -26.441 1.00 71.44 175 VAL A CA 1
ATOM 1339 C C . VAL A 1 175 ? 9.998 -0.060 -26.968 1.00 71.44 175 VAL A C 1
ATOM 1341 O O . VAL A 1 175 ? 9.296 0.019 -27.974 1.00 71.44 175 VAL A O 1
ATOM 1344 N N . GLY A 1 176 ? 10.222 -1.203 -26.330 1.00 69.62 176 GLY A N 1
ATOM 1345 C CA . GLY A 1 176 ? 9.517 -2.438 -26.643 1.00 69.62 176 GLY A CA 1
ATOM 1346 C C . GLY A 1 176 ? 8.338 -2.623 -25.699 1.00 69.62 176 GLY A C 1
ATOM 1347 O O . GLY A 1 176 ? 8.517 -2.547 -24.483 1.00 69.62 176 GLY A O 1
ATOM 1348 N N . ILE A 1 177 ? 7.163 -2.900 -26.265 1.00 64.62 177 ILE A N 1
ATOM 1349 C CA . ILE A 1 177 ? 6.020 -3.454 -25.538 1.00 64.62 177 ILE A CA 1
ATOM 1350 C C . ILE A 1 177 ? 5.821 -4.873 -26.065 1.00 64.62 177 ILE A C 1
ATOM 1352 O O . ILE A 1 177 ? 5.513 -5.054 -27.241 1.00 64.62 177 ILE A O 1
ATOM 1356 N N . GLY A 1 178 ? 6.042 -5.883 -25.229 1.00 62.94 178 GLY A N 1
ATOM 1357 C CA . GLY A 1 178 ? 5.916 -7.283 -25.639 1.00 62.94 178 GLY A CA 1
ATOM 1358 C C . GLY A 1 178 ? 5.725 -8.209 -24.449 1.00 62.94 178 GLY A C 1
ATOM 1359 O O . GLY A 1 178 ? 6.023 -7.827 -23.319 1.00 62.94 178 GLY A O 1
ATOM 1360 N N . MET A 1 179 ? 5.222 -9.427 -24.682 1.00 56.50 179 MET A N 1
ATOM 1361 C CA . MET A 1 179 ? 5.262 -10.442 -23.628 1.00 56.50 179 MET A CA 1
ATOM 1362 C C . MET A 1 179 ? 6.732 -10.692 -23.266 1.00 56.50 179 MET A C 1
ATOM 1364 O O . MET A 1 179 ? 7.552 -10.894 -24.167 1.00 56.50 179 MET A O 1
ATOM 1368 N N . PRO A 1 180 ? 7.102 -10.620 -21.980 1.00 56.19 180 PRO A N 1
ATOM 1369 C CA . PRO A 1 180 ? 8.469 -10.891 -21.567 1.00 56.19 180 PRO A CA 1
ATOM 1370 C C . PRO A 1 180 ? 8.855 -12.324 -21.952 1.00 56.19 180 PRO A C 1
ATOM 1372 O O . PRO A 1 180 ? 7.985 -13.191 -22.016 1.00 56.19 180 PRO A O 1
ATOM 1375 N N . PRO A 1 181 ? 10.151 -12.631 -22.110 1.00 59.69 181 PRO A N 1
ATOM 1376 C CA . PRO A 1 181 ? 10.586 -14.011 -21.939 1.00 59.69 181 PRO A CA 1
ATOM 1377 C C . PRO A 1 181 ? 10.129 -14.480 -20.548 1.00 59.69 181 PRO A C 1
ATOM 1379 O O . PRO A 1 181 ? 10.347 -13.758 -19.568 1.00 59.69 181 PRO A O 1
ATOM 1382 N N . ASP A 1 182 ? 9.512 -15.662 -20.459 1.00 66.62 182 ASP A N 1
ATOM 1383 C CA . ASP A 1 182 ? 8.863 -16.213 -19.251 1.00 66.62 182 ASP A CA 1
ATOM 1384 C C . ASP A 1 182 ? 9.701 -16.038 -17.968 1.00 66.62 182 ASP A C 1
ATOM 1386 O O . ASP A 1 182 ? 9.187 -15.773 -16.878 1.00 66.62 182 ASP A O 1
ATOM 1390 N N . MET A 1 183 ? 11.028 -16.084 -18.116 1.00 72.50 183 MET A N 1
ATOM 1391 C CA . MET A 1 183 ? 12.009 -15.910 -17.048 1.00 72.50 183 MET A CA 1
ATOM 1392 C C . MET A 1 183 ? 11.986 -14.526 -16.372 1.00 72.50 183 MET A C 1
ATOM 1394 O O . MET A 1 183 ? 12.198 -14.449 -15.165 1.00 72.50 183 MET A O 1
ATOM 1398 N N . ARG A 1 184 ? 11.720 -13.423 -17.090 1.00 68.88 184 ARG A N 1
ATOM 1399 C CA . ARG A 1 184 ? 11.708 -12.063 -16.495 1.00 68.88 184 ARG A CA 1
ATOM 1400 C C . ARG A 1 184 ? 10.455 -11.809 -15.673 1.00 68.88 184 ARG A C 1
ATOM 1402 O O . ARG A 1 184 ? 10.547 -11.220 -14.599 1.00 68.88 184 ARG A O 1
ATOM 1409 N N . PHE A 1 185 ? 9.305 -12.277 -16.155 1.00 75.75 185 PHE A N 1
ATOM 1410 C CA . PHE A 1 185 ? 8.077 -12.251 -15.369 1.00 75.75 185 PHE A CA 1
ATOM 1411 C C . PHE A 1 185 ? 8.249 -13.076 -14.092 1.00 75.75 185 PHE A C 1
ATOM 1413 O O . PHE A 1 185 ? 7.994 -12.564 -13.004 1.00 75.75 185 PHE A O 1
ATOM 1420 N N . ALA A 1 186 ? 8.769 -14.303 -14.212 1.00 77.88 186 ALA A N 1
ATOM 1421 C CA . ALA A 1 186 ? 9.042 -15.163 -13.066 1.00 77.88 186 ALA A CA 1
ATOM 1422 C C . ALA A 1 186 ? 10.016 -14.515 -12.068 1.00 77.88 186 ALA A C 1
ATOM 1424 O O . ALA A 1 186 ? 9.758 -14.540 -10.867 1.00 77.88 186 ALA A O 1
ATOM 1425 N N . LEU A 1 187 ? 11.092 -13.881 -12.549 1.00 78.56 187 LEU A N 1
ATOM 1426 C CA . LEU A 1 187 ? 12.070 -13.192 -11.704 1.00 78.56 187 LEU A CA 1
ATOM 1427 C C . LEU A 1 187 ? 11.453 -11.994 -10.970 1.00 78.56 187 LEU A C 1
ATOM 1429 O O . LEU A 1 187 ? 11.599 -11.883 -9.754 1.00 78.56 187 LEU A O 1
ATOM 1433 N N . ASN A 1 188 ? 10.730 -11.123 -11.681 1.00 76.00 188 ASN A N 1
ATOM 1434 C CA . ASN A 1 188 ? 10.051 -9.976 -11.077 1.00 76.00 188 ASN A CA 1
ATOM 1435 C C . ASN A 1 188 ? 9.004 -10.432 -10.061 1.00 76.00 188 ASN A C 1
ATOM 1437 O O . ASN A 1 188 ? 8.927 -9.887 -8.962 1.00 76.00 188 ASN A O 1
ATOM 1441 N N . LEU A 1 189 ? 8.227 -11.461 -10.394 1.00 79.50 189 LEU A N 1
ATOM 1442 C CA . LEU A 1 189 ? 7.227 -12.018 -9.496 1.00 79.50 189 LEU A CA 1
ATOM 1443 C C . LEU A 1 189 ? 7.883 -12.620 -8.244 1.00 79.50 189 LEU A C 1
ATOM 1445 O O . LEU A 1 189 ? 7.456 -12.315 -7.135 1.00 79.50 189 LEU A O 1
ATOM 1449 N N . LEU A 1 190 ? 8.960 -13.399 -8.390 1.00 83.25 190 LEU A N 1
ATOM 1450 C CA . LEU A 1 190 ? 9.712 -13.969 -7.265 1.00 83.25 190 LEU A CA 1
ATOM 1451 C C . LEU A 1 190 ? 10.322 -12.885 -6.369 1.00 83.25 190 LEU A C 1
ATOM 1453 O O . LEU A 1 190 ? 10.177 -12.951 -5.149 1.00 83.25 190 LEU A O 1
ATOM 1457 N N . LEU A 1 191 ? 10.970 -11.874 -6.954 1.00 80.25 191 LEU A N 1
ATOM 1458 C CA . LEU A 1 191 ? 11.631 -10.787 -6.218 1.00 80.25 191 LEU A CA 1
ATOM 1459 C C . LEU A 1 191 ? 10.646 -9.838 -5.528 1.00 80.25 191 LEU A C 1
ATOM 1461 O O . LEU A 1 191 ? 10.985 -9.233 -4.510 1.00 80.25 191 LEU A O 1
ATOM 1465 N N . THR A 1 192 ? 9.436 -9.699 -6.067 1.00 77.00 192 THR A N 1
ATOM 1466 C CA . THR A 1 192 ? 8.379 -8.874 -5.464 1.00 77.00 192 THR A CA 1
ATOM 1467 C C . THR A 1 192 ? 7.540 -9.657 -4.449 1.00 77.00 192 THR A C 1
ATOM 1469 O O . THR A 1 192 ? 7.084 -9.071 -3.466 1.00 77.00 192 THR A O 1
ATOM 1472 N N . LEU A 1 193 ? 7.389 -10.979 -4.611 1.00 78.38 193 LEU A N 1
ATOM 1473 C CA . LEU A 1 193 ? 6.716 -11.855 -3.642 1.00 78.38 193 LEU A CA 1
ATOM 1474 C C . LEU A 1 193 ? 7.597 -12.242 -2.452 1.00 78.38 193 LEU A C 1
ATOM 1476 O O . LEU A 1 193 ? 7.064 -12.412 -1.355 1.00 78.38 193 LEU A O 1
ATOM 1480 N N . SER A 1 194 ? 8.914 -12.391 -2.625 1.00 80.00 194 SER A N 1
ATOM 1481 C CA . SER A 1 194 ? 9.801 -12.860 -1.548 1.00 80.00 194 SER A CA 1
ATOM 1482 C C . SER A 1 194 ? 9.731 -12.014 -0.267 1.00 80.00 194 SER A C 1
ATOM 1484 O O . SER A 1 194 ? 9.548 -12.605 0.802 1.00 80.00 194 SER A O 1
ATOM 1486 N N . PRO A 1 195 ? 9.739 -10.665 -0.307 1.00 75.00 195 PRO A N 1
ATOM 1487 C CA . PRO A 1 195 ? 9.650 -9.855 0.902 1.00 75.00 195 PRO A CA 1
ATOM 1488 C C . PRO A 1 195 ? 8.255 -9.953 1.516 1.00 75.00 195 PRO A C 1
ATOM 1490 O O . PRO A 1 195 ? 8.118 -9.984 2.734 1.00 75.00 195 PRO A O 1
ATOM 1493 N N . TYR A 1 196 ? 7.212 -10.047 0.684 1.00 75.31 196 TYR A N 1
ATOM 1494 C CA . TYR A 1 196 ? 5.836 -10.201 1.148 1.00 75.31 196 TYR A CA 1
ATOM 1495 C C . TYR A 1 196 ? 5.645 -11.512 1.920 1.00 75.31 196 TYR A C 1
ATOM 1497 O O . TYR A 1 196 ? 5.068 -11.505 3.007 1.00 75.31 196 TYR A O 1
ATOM 1505 N N . LEU A 1 197 ? 6.159 -12.628 1.395 1.00 78.06 197 LEU A N 1
ATOM 1506 C CA . LEU A 1 197 ? 6.073 -13.936 2.047 1.00 78.06 197 LEU A CA 1
ATOM 1507 C C . LEU A 1 197 ? 6.897 -13.985 3.337 1.00 78.06 197 LEU A C 1
ATOM 1509 O O . LEU A 1 197 ? 6.404 -14.488 4.349 1.00 78.06 197 LEU A O 1
ATOM 1513 N N . VAL A 1 198 ? 8.109 -13.421 3.325 1.00 80.44 198 VAL A N 1
ATOM 1514 C CA . VAL A 1 198 ? 8.961 -13.318 4.519 1.00 80.44 198 VAL A CA 1
ATOM 1515 C C . VAL A 1 198 ? 8.275 -12.464 5.584 1.00 80.44 198 VAL A C 1
ATOM 1517 O O . VAL A 1 198 ? 8.068 -12.939 6.699 1.00 80.44 198 VAL A O 1
ATOM 1520 N N . TRP A 1 199 ? 7.824 -11.252 5.253 1.00 75.31 199 TRP A N 1
ATOM 1521 C CA . TRP A 1 199 ? 7.134 -10.396 6.221 1.00 75.31 199 TRP A CA 1
ATOM 1522 C C . TRP A 1 199 ? 5.834 -11.006 6.727 1.00 75.31 199 TRP A C 1
ATOM 1524 O O . TRP A 1 199 ? 5.559 -10.930 7.922 1.00 75.31 199 TRP A O 1
ATOM 1534 N N . ARG A 1 200 ? 5.050 -11.654 5.863 1.00 71.12 200 ARG A N 1
ATOM 1535 C CA . ARG A 1 200 ? 3.826 -12.348 6.277 1.00 71.12 200 ARG A CA 1
ATOM 1536 C C . ARG A 1 200 ? 4.124 -13.460 7.280 1.00 71.12 200 ARG A C 1
ATOM 1538 O O . ARG A 1 200 ? 3.442 -13.542 8.297 1.00 71.12 200 ARG A O 1
ATOM 1545 N N . ARG A 1 201 ? 5.142 -14.283 7.017 1.00 76.12 201 ARG A N 1
ATOM 1546 C CA . ARG A 1 201 ? 5.521 -15.399 7.893 1.00 76.12 201 ARG A CA 1
ATOM 1547 C C . ARG A 1 201 ? 6.070 -14.927 9.241 1.00 76.12 201 ARG A C 1
ATOM 1549 O O . ARG A 1 201 ? 5.797 -15.565 10.248 1.00 76.12 201 ARG A O 1
ATOM 1556 N N . TRP A 1 202 ? 6.802 -13.814 9.265 1.00 69.12 202 TRP A N 1
ATOM 1557 C CA . TRP A 1 202 ? 7.410 -13.285 10.489 1.00 69.12 202 TRP A CA 1
ATOM 1558 C C . TRP A 1 202 ? 6.472 -12.403 11.326 1.00 69.12 202 TRP A C 1
ATOM 1560 O O . TRP A 1 202 ? 6.586 -12.408 12.547 1.00 69.12 202 TRP A O 1
ATOM 1570 N N . LEU A 1 203 ? 5.530 -11.666 10.718 1.00 60.97 203 LEU A N 1
ATOM 1571 C CA . LEU A 1 203 ? 4.604 -10.790 11.460 1.00 60.97 203 LEU A CA 1
ATOM 1572 C C . LEU A 1 203 ? 3.278 -11.448 11.875 1.00 60.97 203 LEU A C 1
ATOM 1574 O O . LEU A 1 203 ? 2.615 -10.920 12.766 1.00 60.97 203 LEU A O 1
ATOM 1578 N N . MET A 1 204 ? 2.858 -12.553 11.247 1.00 57.25 204 MET A N 1
ATOM 1579 C CA . MET A 1 204 ? 1.586 -13.227 11.560 1.00 57.25 204 MET A CA 1
ATOM 1580 C C . MET A 1 204 ? 1.623 -14.482 12.467 1.00 57.25 204 MET A C 1
ATOM 1582 O O . MET A 1 204 ? 0.561 -15.093 12.574 1.00 57.25 204 MET A O 1
ATOM 1586 N N . PRO A 1 205 ? 2.707 -14.887 13.172 1.00 54.72 205 PRO A N 1
ATOM 1587 C CA . PRO A 1 205 ? 2.612 -16.010 14.117 1.00 54.72 205 PRO A CA 1
ATOM 1588 C C . PRO A 1 205 ? 1.524 -15.829 15.193 1.00 54.72 205 PRO A C 1
ATOM 1590 O O . PRO A 1 205 ? 0.945 -16.800 15.652 1.00 54.72 205 PRO A O 1
ATOM 1593 N N . ALA A 1 206 ? 1.180 -14.588 15.554 1.00 53.75 206 ALA A N 1
ATOM 1594 C CA . ALA A 1 206 ? 0.244 -14.289 16.642 1.00 53.75 206 ALA A CA 1
ATOM 1595 C C . ALA A 1 206 ? -1.261 -14.398 16.291 1.00 53.75 206 ALA A C 1
ATOM 1597 O O . ALA A 1 206 ? -2.092 -14.017 17.112 1.00 53.75 206 ALA A O 1
ATOM 1598 N N . LEU A 1 207 ? -1.641 -14.828 15.078 1.00 50.47 207 LEU A N 1
ATOM 1599 C CA . LEU A 1 207 ? -3.054 -14.884 14.652 1.00 50.47 207 LEU A CA 1
ATOM 1600 C C . LEU A 1 207 ? -3.620 -16.303 14.487 1.00 50.47 207 LEU A C 1
ATOM 1602 O O . LEU A 1 207 ? -4.843 -16.438 14.507 1.00 50.47 207 LEU A O 1
ATOM 1606 N N . ASP A 1 208 ? -2.779 -17.334 14.355 1.00 46.84 208 ASP A N 1
ATOM 1607 C CA . ASP A 1 208 ? -3.248 -18.722 14.182 1.00 46.84 208 ASP A CA 1
ATOM 1608 C C . ASP A 1 208 ? -3.488 -19.466 15.508 1.00 46.84 208 ASP A C 1
ATOM 1610 O O . ASP A 1 208 ? -4.245 -20.428 15.516 1.00 46.84 208 ASP A O 1
ATOM 1614 N N . ASP A 1 209 ? -2.984 -18.969 16.643 1.00 46.66 209 ASP A N 1
ATOM 1615 C CA . ASP A 1 209 ? -3.243 -19.549 17.980 1.00 46.66 209 ASP A CA 1
ATOM 1616 C C . ASP A 1 209 ? -4.649 -19.236 18.545 1.00 46.66 209 ASP A C 1
ATOM 1618 O O . ASP A 1 209 ? -4.931 -19.487 19.713 1.00 46.66 209 ASP A O 1
ATOM 1622 N N . SER A 1 210 ? -5.553 -18.659 17.744 1.00 45.00 210 SER A N 1
ATOM 1623 C CA . SER A 1 210 ? -6.903 -18.266 18.196 1.00 45.00 210 SER A CA 1
ATOM 1624 C C . SER A 1 210 ? -8.048 -18.760 17.306 1.00 45.00 210 SER A C 1
ATOM 1626 O O . SER A 1 210 ? -9.139 -18.186 17.339 1.00 45.00 210 SER A O 1
ATOM 1628 N N . ARG A 1 211 ? -7.810 -19.804 16.503 1.00 40.62 211 ARG A N 1
ATOM 1629 C CA . ARG A 1 211 ? -8.868 -20.525 15.781 1.00 40.62 211 ARG A CA 1
ATOM 1630 C C . ARG A 1 211 ? -9.282 -21.798 16.495 1.00 40.62 211 ARG A C 1
ATOM 1632 O O . ARG A 1 211 ? -8.380 -22.514 16.972 1.00 40.62 211 ARG A O 1
#

Organism: NCBI:txid2670329

Foldseek 3Di:
DPDPCNVLLVLLLVLQFDNVVSVVVVVVLVVQLVVQLVVVVVVVDDSVVSSVVSVVVSPDSVVVSVVSSVPLVRGDPCRNCVCCVLAVVLLVVLVVLLVVLLVVLVVCVVVVPPCLVVLVVSQCCNLPVSLLVSLVVSLVVCLVSVDDVVSNLVSQLNSLQSSQQWGADRPPRDTGGDRHDPVSSVVSSCSSVVVNVVSCVVVPPPPPVPD

Radius of gyration: 25.84 Å; chains: 1; bounding box: 54×38×77 Å

Secondary structure (DSSP, 8-state):
---TTHHHHHHHHHTTB-HHHHHHHHHHHHHHHHHHHHHHHHTT--HHHHHHHHHHHH--HHHHHHHHHH-GGGB-HHHH-HHIIIIIHHHHHHHHHHHHHHHHHHHHHHTT---HHHHHHHHHIIIIIHHHHHHHHHHHHHHHTT--THHHHHHHHHHHHHHHHEEEETTTTEEEESPPPHHHHHHHHHHHHHHHHHHHHHH-GGGGGG-

pLDDT: mean 77.13, std 10.44, range [37.5, 93.19]